Protein AF-A0A4U3ALU1-F1 (afdb_monomer)

Structure (mmCIF, N/CA/C/O backbone):
data_AF-A0A4U3ALU1-F1
#
_entry.id   AF-A0A4U3ALU1-F1
#
loop_
_atom_site.group_PDB
_atom_site.id
_atom_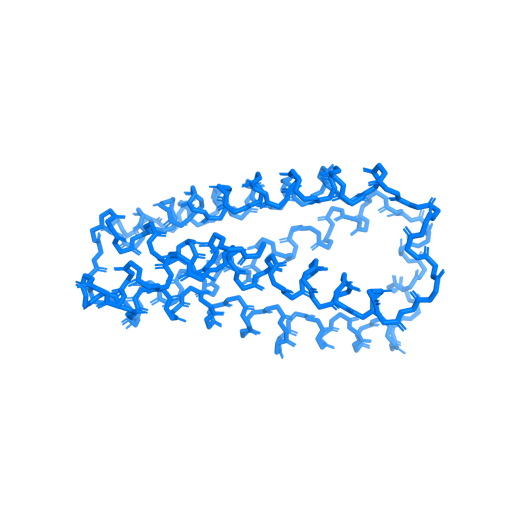site.type_symbol
_atom_site.label_atom_id
_atom_site.label_alt_id
_atom_site.label_comp_id
_atom_site.label_asym_id
_atom_site.label_entity_id
_atom_site.label_seq_id
_atom_site.pdbx_PDB_ins_code
_atom_site.Cartn_x
_atom_site.Cartn_y
_atom_site.Cartn_z
_atom_site.occupancy
_atom_site.B_iso_or_equiv
_atom_site.auth_seq_id
_atom_site.auth_comp_id
_atom_site.auth_asym_id
_atom_site.auth_atom_id
_atom_site.pdbx_PDB_model_num
ATOM 1 N N . PHE A 1 1 ? -13.814 0.680 -11.554 1.00 59.03 1 PHE A N 1
ATOM 2 C CA . PHE A 1 1 ? -13.805 1.892 -10.692 1.00 59.03 1 PHE A CA 1
ATOM 3 C C . PHE A 1 1 ? -14.987 2.021 -9.732 1.00 59.03 1 PHE A C 1
ATOM 5 O O . PHE A 1 1 ? -14.850 2.727 -8.743 1.00 59.03 1 PHE A O 1
ATOM 12 N N . GLY A 1 2 ? -16.128 1.353 -9.957 1.00 74.94 2 GLY A N 1
ATOM 13 C CA . GLY A 1 2 ? -17.278 1.463 -9.045 1.00 74.94 2 GLY A CA 1
ATOM 14 C C . GLY A 1 2 ? -17.053 0.862 -7.650 1.00 74.94 2 GLY A C 1
ATOM 15 O O . GLY A 1 2 ? -17.539 1.420 -6.674 1.00 74.94 2 GLY A O 1
ATOM 16 N N . LEU A 1 3 ? -16.281 -0.227 -7.532 1.00 80.88 3 LEU A N 1
ATOM 17 C CA . LEU A 1 3 ? -16.109 -0.965 -6.268 1.00 80.88 3 LEU A CA 1
ATOM 18 C C . LEU A 1 3 ? -15.560 -0.111 -5.102 1.00 80.88 3 LEU A C 1
ATOM 20 O O . LEU A 1 3 ? -16.194 -0.119 -4.046 1.00 80.88 3 LEU A O 1
ATOM 24 N N . PRO A 1 4 ? -14.474 0.679 -5.257 1.00 83.56 4 PRO A N 1
ATOM 25 C CA . PRO A 1 4 ? -14.002 1.572 -4.193 1.00 83.56 4 PRO A CA 1
ATOM 26 C C . PRO A 1 4 ? -15.039 2.628 -3.795 1.00 83.56 4 PRO A C 1
ATOM 28 O O . PRO A 1 4 ? -15.243 2.889 -2.612 1.00 83.56 4 PRO A O 1
ATOM 31 N N . LEU A 1 5 ? -15.750 3.202 -4.772 1.00 84.94 5 LEU A N 1
ATOM 32 C CA . LEU A 1 5 ? -16.774 4.213 -4.511 1.00 84.94 5 LEU A CA 1
ATOM 33 C C . LEU A 1 5 ? -17.965 3.616 -3.748 1.00 84.94 5 LEU A C 1
ATOM 35 O O . LEU A 1 5 ? -18.439 4.204 -2.782 1.00 84.94 5 LEU A O 1
ATOM 39 N N . VAL A 1 6 ? -18.407 2.416 -4.131 1.00 87.31 6 VAL A N 1
ATOM 40 C CA . VAL A 1 6 ? -19.463 1.674 -3.428 1.00 87.31 6 VAL A CA 1
ATOM 41 C C . VAL A 1 6 ? -19.031 1.343 -1.998 1.00 87.31 6 VAL A C 1
ATOM 43 O O . VAL A 1 6 ? -19.810 1.545 -1.067 1.00 87.31 6 VAL A O 1
ATOM 46 N N . ALA A 1 7 ? -17.786 0.901 -1.796 1.00 86.50 7 ALA A N 1
ATOM 47 C CA . ALA A 1 7 ? -17.243 0.638 -0.465 1.00 86.50 7 ALA A CA 1
ATOM 48 C C . ALA A 1 7 ? -17.184 1.911 0.401 1.00 86.50 7 ALA A C 1
ATOM 50 O O . ALA A 1 7 ? -17.533 1.861 1.583 1.00 86.50 7 ALA A O 1
ATOM 51 N N . LEU A 1 8 ? -16.823 3.058 -0.184 1.00 88.56 8 LEU A N 1
ATOM 52 C CA . LEU A 1 8 ? -16.849 4.356 0.493 1.00 88.56 8 LEU A CA 1
ATOM 53 C C . LEU A 1 8 ? -18.276 4.769 0.879 1.00 88.56 8 LEU A C 1
ATOM 55 O O . LEU A 1 8 ? -18.515 5.122 2.033 1.00 88.56 8 LEU A O 1
ATOM 59 N N . LEU A 1 9 ? -19.231 4.697 -0.053 1.00 89.31 9 LEU A N 1
ATOM 60 C CA . LEU A 1 9 ? -20.637 5.018 0.217 1.00 89.31 9 LEU A CA 1
ATOM 61 C C . LEU A 1 9 ? -21.206 4.120 1.321 1.00 89.31 9 LEU A C 1
ATOM 63 O O . LEU A 1 9 ? -21.870 4.606 2.236 1.00 89.31 9 LEU A O 1
ATOM 67 N N . TYR A 1 10 ? -20.879 2.826 1.294 1.00 89.75 10 TYR A N 1
ATOM 68 C CA . TYR A 1 10 ? -21.234 1.887 2.353 1.00 89.75 10 TYR A CA 1
ATOM 69 C C . TYR A 1 10 ? -20.607 2.272 3.705 1.00 89.75 10 TYR A C 1
ATOM 71 O O . TYR A 1 10 ? -21.294 2.263 4.730 1.00 89.75 10 TYR A O 1
ATOM 79 N N . ALA A 1 11 ? -19.330 2.670 3.725 1.00 87.88 11 ALA A N 1
ATOM 80 C CA . ALA A 1 11 ? -18.643 3.127 4.934 1.00 87.88 11 ALA A CA 1
ATOM 81 C C . ALA A 1 11 ? -19.293 4.387 5.530 1.00 87.88 11 ALA A C 1
ATOM 83 O O . ALA A 1 11 ? -19.463 4.478 6.749 1.00 87.88 11 ALA A O 1
ATOM 84 N N . VAL A 1 12 ? -19.691 5.340 4.681 1.00 89.62 12 VAL A N 1
ATOM 85 C CA . VAL A 1 12 ? -20.408 6.560 5.085 1.00 89.62 12 VAL A CA 1
ATOM 86 C C . VAL A 1 12 ? -21.795 6.215 5.623 1.00 89.62 12 VAL A C 1
ATOM 88 O O . VAL A 1 12 ? -22.149 6.663 6.713 1.00 89.62 12 VAL A O 1
ATOM 91 N N . TRP A 1 13 ? -22.546 5.352 4.931 1.00 92.06 13 TRP A N 1
ATOM 92 C CA . TRP A 1 13 ? -23.872 4.905 5.367 1.00 92.06 13 TRP A CA 1
ATOM 93 C C . TRP A 1 13 ? -23.835 4.204 6.732 1.00 92.06 13 TRP A C 1
ATOM 95 O O . TRP A 1 13 ? -24.676 4.455 7.594 1.00 92.06 13 TRP A O 1
ATOM 105 N N . LYS A 1 14 ? -22.809 3.382 6.982 1.00 88.62 14 LYS A N 1
ATOM 106 C CA . LYS A 1 14 ? -22.574 2.743 8.286 1.00 88.62 14 LYS A CA 1
ATOM 107 C C . LYS A 1 14 ? -21.919 3.658 9.328 1.00 88.62 14 LYS A C 1
ATOM 109 O O . LYS A 1 14 ? -21.679 3.200 10.442 1.00 88.62 14 LYS A O 1
ATOM 114 N N . LYS A 1 15 ? -21.628 4.925 9.001 1.00 87.19 15 LYS A N 1
ATOM 115 C CA . LYS A 1 15 ? -20.895 5.890 9.848 1.00 87.19 15 LYS A CA 1
ATOM 116 C C . LYS A 1 15 ? -19.525 5.375 10.324 1.00 87.19 15 LYS A C 1
ATOM 118 O O . LYS A 1 15 ? -19.058 5.719 11.406 1.00 87.19 15 LYS A O 1
ATOM 123 N N . ARG A 1 16 ? -18.863 4.553 9.505 1.00 88.69 16 ARG A N 1
ATOM 124 C CA . ARG A 1 16 ? -17.550 3.935 9.763 1.00 88.69 16 ARG A CA 1
ATOM 125 C C . ARG A 1 16 ? -16.542 4.294 8.672 1.00 88.69 16 ARG A C 1
ATOM 127 O O . ARG A 1 16 ? -15.811 3.447 8.174 1.00 88.69 16 ARG A O 1
ATOM 134 N N . TYR A 1 17 ? -16.483 5.568 8.299 1.00 92.69 17 TYR A N 1
ATOM 135 C CA . TYR A 1 17 ? -15.552 6.046 7.272 1.00 92.69 17 TYR A CA 1
ATOM 136 C C . TYR A 1 17 ? -14.093 6.099 7.758 1.00 92.69 17 TYR A C 1
ATOM 138 O O . TYR A 1 17 ? -13.185 6.060 6.936 1.00 92.69 17 TYR A O 1
ATOM 146 N N . ILE A 1 18 ? -13.844 6.148 9.076 1.00 95.44 18 ILE A N 1
ATOM 147 C CA . ILE A 1 18 ? -12.485 6.271 9.633 1.00 95.44 18 ILE A CA 1
ATOM 148 C C . ILE A 1 18 ? -11.582 5.086 9.239 1.00 95.44 18 ILE A C 1
ATOM 150 O O . ILE A 1 18 ? -10.521 5.355 8.683 1.00 95.44 18 ILE A O 1
ATOM 154 N N . PRO A 1 19 ? -11.954 3.802 9.449 1.00 96.75 19 PRO A N 1
ATOM 155 C CA . PRO A 1 19 ? -11.131 2.678 8.994 1.00 96.75 19 PRO A CA 1
ATOM 156 C C . PRO A 1 19 ? -10.817 2.734 7.497 1.00 96.75 19 PRO A C 1
ATOM 158 O O . PRO A 1 19 ? -9.667 2.554 7.113 1.00 96.75 19 PRO A O 1
ATOM 161 N N . TYR A 1 20 ? -11.813 3.061 6.669 1.00 96.94 20 TYR A N 1
ATOM 162 C CA . TYR A 1 20 ? -11.638 3.191 5.223 1.00 96.94 20 TYR A CA 1
ATOM 163 C C . TYR A 1 20 ? -10.626 4.291 4.867 1.00 96.94 20 TYR A C 1
ATOM 165 O O . TYR A 1 20 ? -9.684 4.048 4.117 1.00 96.94 20 TYR A O 1
ATOM 173 N N . MET A 1 21 ? -10.768 5.486 5.451 1.00 97.19 21 MET A N 1
ATOM 174 C CA . MET A 1 21 ? -9.842 6.605 5.234 1.00 97.19 21 MET A CA 1
ATOM 175 C C . MET A 1 21 ? -8.431 6.299 5.741 1.00 97.19 21 MET A C 1
ATOM 177 O O . MET A 1 21 ? -7.461 6.662 5.085 1.00 97.19 21 MET A O 1
ATOM 181 N N . LEU A 1 22 ? -8.293 5.595 6.868 1.00 98.00 22 LEU A N 1
ATOM 182 C CA . LEU A 1 22 ? -6.989 5.137 7.350 1.00 98.00 22 LEU A CA 1
ATOM 183 C C . LEU A 1 22 ? -6.343 4.135 6.384 1.00 98.00 22 LEU A C 1
ATOM 185 O O . LEU A 1 22 ? -5.129 4.176 6.213 1.00 98.00 22 LEU A O 1
ATOM 189 N N . GLY A 1 23 ? -7.136 3.286 5.724 1.00 97.62 23 GLY A N 1
ATOM 190 C CA . GLY A 1 23 ? -6.663 2.397 4.663 1.00 97.62 23 GLY A CA 1
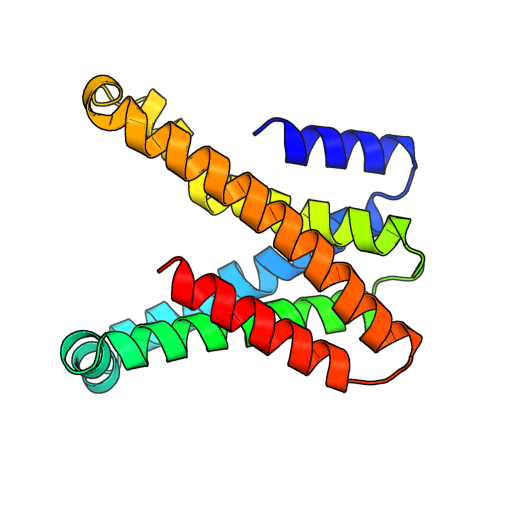ATOM 191 C C . GLY A 1 23 ? -6.091 3.155 3.470 1.00 97.62 23 GLY A C 1
ATOM 192 O O . GLY A 1 23 ? -4.962 2.883 3.054 1.00 97.62 23 GLY A O 1
ATOM 193 N N . VAL A 1 24 ? -6.839 4.152 2.984 1.00 97.69 24 VAL A N 1
ATOM 194 C CA . VAL A 1 24 ? -6.402 5.062 1.911 1.00 97.69 24 VAL A CA 1
ATOM 195 C C . VAL A 1 24 ? -5.108 5.780 2.301 1.00 97.69 24 VAL A C 1
ATOM 197 O O . VAL A 1 24 ? -4.134 5.764 1.552 1.00 97.69 24 VAL A O 1
ATOM 200 N N . LEU A 1 25 ? -5.079 6.383 3.492 1.00 98.00 25 LEU A N 1
ATOM 201 C CA . LEU A 1 25 ? -3.921 7.125 3.985 1.00 98.00 25 LEU A CA 1
ATOM 202 C C . LEU A 1 25 ? -2.696 6.231 4.162 1.00 98.00 25 LEU A C 1
ATOM 204 O O . LEU A 1 25 ? -1.600 6.655 3.810 1.00 98.00 25 LEU A O 1
ATOM 208 N N . ALA A 1 26 ? -2.865 5.007 4.669 1.00 98.19 26 ALA A N 1
ATOM 209 C CA . ALA A 1 26 ? -1.757 4.074 4.832 1.00 98.19 26 ALA A CA 1
ATOM 210 C C . ALA A 1 26 ? -1.057 3.807 3.495 1.00 98.19 26 ALA A C 1
ATOM 212 O O . ALA A 1 26 ? 0.162 3.921 3.448 1.00 98.19 26 ALA A O 1
ATOM 213 N N . PHE A 1 27 ? -1.816 3.551 2.421 1.00 97.56 27 PHE A N 1
ATOM 214 C CA . PHE A 1 27 ? -1.259 3.352 1.078 1.00 97.56 27 PHE A CA 1
ATOM 215 C C . PHE A 1 27 ? -0.578 4.617 0.545 1.00 97.56 27 PHE A C 1
ATOM 217 O O . PHE A 1 27 ? 0.579 4.581 0.134 1.00 97.56 27 PHE A O 1
ATOM 224 N N . VAL A 1 28 ? -1.284 5.754 0.568 1.00 97.56 28 VAL A N 1
ATOM 225 C CA . VAL A 1 28 ? -0.781 7.019 0.009 1.00 97.56 28 VAL A CA 1
ATOM 226 C C . VAL A 1 28 ? 0.517 7.436 0.693 1.00 97.56 28 VAL A C 1
ATOM 228 O O . VAL A 1 28 ? 1.491 7.772 0.023 1.00 97.56 28 VAL A O 1
ATOM 231 N N . VAL A 1 29 ? 0.559 7.375 2.024 1.00 98.00 29 VAL A N 1
ATOM 232 C CA . VAL A 1 29 ? 1.755 7.740 2.783 1.00 98.00 29 VAL A CA 1
ATOM 233 C C . VAL A 1 29 ? 2.887 6.752 2.510 1.00 98.00 29 VAL A C 1
ATOM 235 O O . VAL A 1 29 ? 3.994 7.184 2.201 1.00 98.00 29 VAL A O 1
ATOM 238 N N . SER A 1 30 ? 2.640 5.441 2.580 1.00 97.94 30 SER A N 1
ATOM 239 C CA . SER A 1 30 ? 3.714 4.458 2.410 1.00 97.94 30 SER A CA 1
ATOM 240 C C . SER A 1 30 ? 4.264 4.418 0.989 1.00 97.94 30 SER A C 1
ATOM 242 O O . SER A 1 30 ? 5.479 4.418 0.809 1.00 97.94 30 SER A O 1
ATOM 244 N N . GLN A 1 31 ? 3.392 4.380 -0.019 1.00 96.25 31 GLN A N 1
ATOM 245 C CA . GLN A 1 31 ? 3.793 4.192 -1.410 1.00 96.25 31 GLN A CA 1
ATOM 246 C C . GLN A 1 31 ? 4.161 5.510 -2.077 1.00 96.25 31 GLN A C 1
ATOM 248 O O . GLN A 1 31 ? 5.279 5.658 -2.565 1.00 96.25 31 GLN A O 1
ATOM 253 N N . ILE A 1 32 ? 3.248 6.479 -2.073 1.00 95.31 32 ILE A N 1
ATOM 254 C CA . ILE A 1 32 ? 3.389 7.696 -2.882 1.00 95.31 32 ILE A CA 1
ATOM 255 C C . ILE A 1 32 ? 4.335 8.691 -2.221 1.00 95.31 32 ILE A C 1
ATOM 257 O O . ILE A 1 32 ? 5.157 9.292 -2.904 1.00 95.31 32 ILE A O 1
ATOM 261 N N . LEU A 1 33 ? 4.228 8.876 -0.903 1.00 96.69 33 LEU A N 1
ATOM 262 C CA . LEU A 1 33 ? 5.016 9.895 -0.204 1.00 96.69 33 LEU A CA 1
ATOM 263 C C . LEU A 1 33 ? 6.385 9.397 0.262 1.00 96.69 33 LEU A C 1
ATOM 265 O O . LEU A 1 33 ? 7.287 10.212 0.432 1.00 96.69 33 LEU A O 1
ATOM 269 N N . ILE A 1 34 ? 6.548 8.090 0.487 1.00 97.56 34 ILE A N 1
ATOM 270 C CA . ILE A 1 34 ? 7.782 7.536 1.060 1.00 97.56 34 ILE A CA 1
ATOM 271 C C . ILE A 1 34 ? 8.502 6.62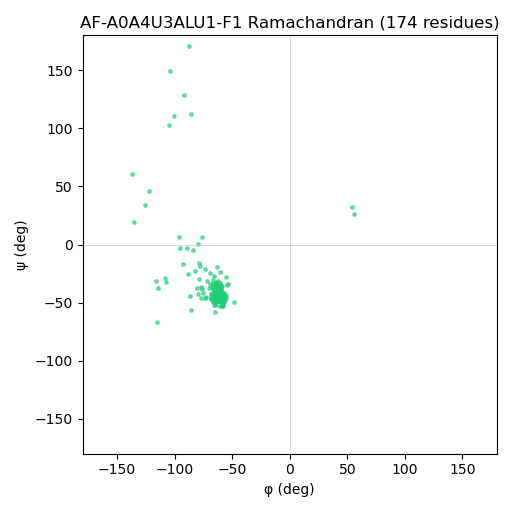5 0.063 1.00 97.56 34 ILE A C 1
ATOM 273 O O . ILE A 1 34 ? 9.591 6.967 -0.396 1.00 97.56 34 ILE A O 1
ATOM 277 N N . ARG A 1 35 ? 7.924 5.471 -0.293 1.00 97.44 35 ARG A N 1
ATOM 278 C CA . ARG A 1 35 ? 8.641 4.439 -1.059 1.00 97.44 35 ARG A CA 1
ATOM 279 C C . ARG A 1 35 ? 9.019 4.899 -2.465 1.00 97.44 35 ARG A C 1
ATOM 281 O O . ARG A 1 35 ? 10.182 4.769 -2.832 1.00 97.44 35 ARG A O 1
ATOM 288 N N . ILE A 1 36 ? 8.081 5.440 -3.244 1.00 95.06 36 ILE A N 1
ATOM 289 C CA . ILE A 1 36 ? 8.346 5.876 -4.626 1.00 95.06 36 ILE A CA 1
ATOM 290 C C . ILE A 1 36 ? 9.412 6.988 -4.673 1.00 95.06 36 ILE A C 1
ATOM 292 O O . ILE A 1 36 ? 10.364 6.840 -5.439 1.00 95.06 36 ILE A O 1
ATOM 296 N N . PRO A 1 37 ? 9.349 8.054 -3.848 1.00 97.12 37 PRO A N 1
ATOM 297 C CA . PRO A 1 37 ? 10.406 9.065 -3.802 1.00 97.12 37 PRO A CA 1
ATOM 298 C C . PRO A 1 37 ? 11.783 8.495 -3.456 1.00 97.12 37 PRO A C 1
ATOM 300 O O . PRO A 1 37 ? 12.764 8.862 -4.100 1.00 97.12 37 PRO A O 1
ATOM 303 N N . ILE A 1 38 ? 11.861 7.567 -2.495 1.00 97.19 38 ILE A N 1
ATOM 304 C CA . ILE A 1 38 ? 13.120 6.897 -2.140 1.00 97.19 38 ILE A CA 1
ATOM 305 C C . ILE A 1 38 ? 13.646 6.080 -3.323 1.00 97.19 38 ILE A C 1
ATOM 307 O O . ILE A 1 38 ? 14.819 6.206 -3.668 1.00 97.19 38 ILE A O 1
ATOM 311 N N . LEU A 1 39 ? 12.798 5.277 -3.973 1.00 95.69 39 LEU A N 1
ATOM 312 C CA . LEU A 1 39 ? 13.202 4.472 -5.129 1.00 95.69 39 LEU A CA 1
ATOM 313 C C . LEU A 1 39 ? 13.673 5.347 -6.293 1.00 95.69 39 LEU A C 1
ATOM 315 O O . LEU A 1 39 ? 14.704 5.050 -6.888 1.00 95.69 39 LEU A O 1
ATOM 319 N N . ASN A 1 40 ? 12.980 6.450 -6.578 1.00 95.88 40 ASN A N 1
ATOM 320 C CA . ASN A 1 40 ? 13.378 7.391 -7.624 1.00 95.88 40 ASN A CA 1
ATOM 321 C C . ASN A 1 40 ? 14.711 8.069 -7.302 1.00 95.88 40 ASN A C 1
ATOM 323 O O . ASN A 1 40 ? 15.557 8.210 -8.182 1.00 95.88 40 ASN A O 1
ATOM 327 N N . TYR A 1 41 ? 14.919 8.458 -6.043 1.00 97.00 41 TYR A N 1
ATOM 328 C CA . TYR A 1 41 ? 16.176 9.051 -5.601 1.00 97.00 41 TYR A CA 1
ATOM 329 C C . TYR A 1 41 ? 17.342 8.063 -5.726 1.00 97.00 41 TYR A C 1
ATOM 331 O O . TYR A 1 41 ? 18.364 8.403 -6.319 1.00 97.00 41 TYR A O 1
ATOM 339 N N . VAL A 1 42 ? 17.183 6.832 -5.227 1.00 95.75 42 VAL A N 1
ATOM 340 C CA . VAL A 1 42 ? 18.219 5.787 -5.305 1.00 95.75 42 VAL A CA 1
ATOM 341 C C . VAL A 1 42 ? 18.501 5.415 -6.758 1.00 95.75 42 VAL A C 1
ATOM 343 O O . VAL A 1 42 ? 19.660 5.376 -7.161 1.00 95.75 42 VAL A O 1
ATOM 346 N N . ASN A 1 43 ? 17.460 5.224 -7.570 1.00 94.06 43 ASN A N 1
ATOM 347 C CA . ASN A 1 43 ? 17.616 4.922 -8.988 1.00 94.06 43 ASN A CA 1
ATOM 348 C C . ASN A 1 43 ? 18.274 6.072 -9.760 1.00 94.06 43 ASN A C 1
ATOM 350 O O . ASN A 1 43 ? 19.027 5.814 -10.685 1.00 94.06 43 ASN A O 1
ATOM 354 N N . GLY A 1 44 ? 18.041 7.333 -9.389 1.00 93.50 44 GLY A N 1
ATOM 355 C CA . GLY A 1 44 ? 18.672 8.487 -10.037 1.00 93.50 44 GLY A CA 1
ATOM 356 C C . GLY A 1 44 ? 20.126 8.743 -9.626 1.00 93.50 44 GLY A C 1
ATOM 357 O O . GLY A 1 44 ? 20.829 9.462 -10.328 1.00 93.50 44 GLY A O 1
ATOM 358 N N . THR A 1 45 ? 20.581 8.184 -8.500 1.00 95.50 45 THR A N 1
ATOM 359 C CA . THR A 1 45 ? 21.887 8.514 -7.894 1.00 95.50 45 THR A CA 1
ATOM 360 C C . THR A 1 45 ? 22.866 7.343 -7.861 1.00 95.50 45 THR A C 1
ATOM 362 O O . THR A 1 45 ? 24.070 7.561 -7.962 1.00 95.50 45 THR A O 1
ATOM 365 N N . SER A 1 46 ? 22.382 6.106 -7.733 1.00 95.44 46 SER A N 1
ATOM 366 C CA . SER A 1 46 ? 23.220 4.912 -7.622 1.00 95.44 46 SER A CA 1
ATOM 367 C C . SER A 1 46 ? 23.301 4.172 -8.955 1.00 95.44 46 SER A C 1
ATOM 369 O O . SER A 1 46 ? 22.342 3.529 -9.387 1.00 95.44 46 SER A O 1
ATOM 371 N N . THR A 1 47 ? 24.479 4.206 -9.582 1.00 94.56 47 THR A N 1
ATOM 372 C CA . THR A 1 47 ? 24.777 3.388 -10.767 1.00 94.56 47 THR A CA 1
ATOM 373 C C . THR A 1 47 ? 24.702 1.899 -10.451 1.00 94.56 47 THR A C 1
ATOM 375 O O . THR A 1 47 ? 24.196 1.134 -11.263 1.00 94.56 47 THR A O 1
ATOM 378 N N . ASP A 1 48 ? 25.127 1.483 -9.257 1.00 94.81 48 ASP A N 1
ATOM 379 C CA . ASP A 1 48 ? 25.081 0.077 -8.841 1.00 94.81 48 ASP A CA 1
ATOM 380 C C . ASP A 1 48 ? 23.644 -0.437 -8.742 1.00 94.81 48 ASP A C 1
ATOM 382 O O . ASP A 1 48 ? 23.362 -1.560 -9.152 1.00 94.81 48 ASP A O 1
ATOM 386 N N . PHE A 1 49 ? 22.714 0.393 -8.256 1.00 94.25 49 PHE A N 1
ATOM 387 C CA . PHE A 1 49 ? 21.298 0.034 -8.200 1.00 94.25 49 PHE A CA 1
ATOM 388 C C 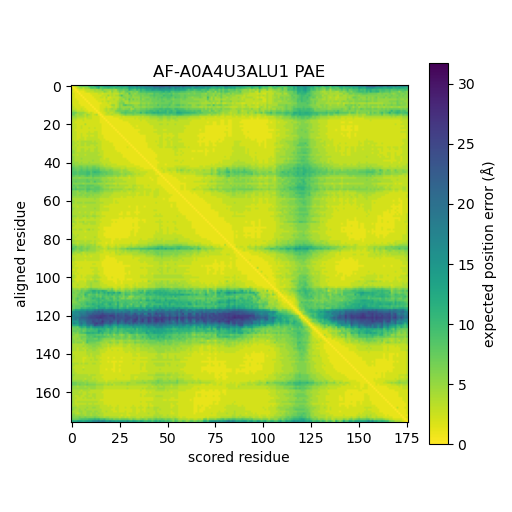. PHE A 1 49 ? 20.694 -0.127 -9.602 1.00 94.25 49 PHE A C 1
ATOM 390 O O . PHE A 1 49 ? 19.989 -1.105 -9.859 1.00 94.25 49 PHE A O 1
ATOM 397 N N . GLN A 1 50 ? 21.023 0.780 -10.531 1.00 94.62 50 GLN A N 1
ATOM 398 C CA . GLN A 1 50 ? 20.614 0.656 -11.935 1.00 94.62 50 GLN A CA 1
ATOM 399 C C . GLN A 1 50 ? 21.200 -0.611 -12.571 1.00 94.62 50 GLN A C 1
ATOM 401 O O . GLN A 1 50 ? 20.473 -1.404 -13.168 1.00 94.62 50 GLN A O 1
ATOM 406 N N . MET A 1 51 ? 22.502 -0.850 -12.398 1.00 95.38 51 MET A N 1
ATOM 407 C CA . MET A 1 51 ? 23.177 -2.023 -12.951 1.00 95.38 51 MET A CA 1
ATOM 408 C C . MET A 1 51 ? 22.644 -3.323 -12.350 1.00 95.38 51 MET A C 1
ATOM 410 O O . MET A 1 51 ? 22.476 -4.299 -13.076 1.00 95.38 51 MET A O 1
ATOM 414 N N . PHE A 1 52 ? 22.293 -3.342 -11.061 1.00 95.88 52 PHE A N 1
ATOM 415 C CA . PHE A 1 52 ? 21.662 -4.492 -10.417 1.00 95.88 52 PHE A CA 1
ATOM 416 C C . PHE A 1 52 ? 20.303 -4.833 -11.047 1.00 95.88 52 PHE A C 1
ATOM 418 O O . PHE A 1 52 ? 20.034 -6.011 -11.288 1.00 95.88 52 PHE A O 1
ATOM 425 N N . SER A 1 53 ? 19.493 -3.825 -11.400 1.00 94.81 53 SER A N 1
ATOM 426 C CA . SER A 1 53 ? 18.210 -4.042 -12.090 1.00 94.81 53 SER A CA 1
ATOM 427 C C . SER A 1 53 ? 18.360 -4.741 -13.447 1.00 94.81 53 SER A C 1
ATOM 429 O O . SER A 1 53 ? 17.517 -5.554 -13.819 1.00 94.81 53 SER A O 1
ATOM 431 N N . ILE A 1 54 ? 19.465 -4.478 -14.154 1.00 95.19 54 ILE A N 1
ATOM 432 C CA . ILE A 1 54 ? 19.755 -5.035 -15.482 1.00 95.19 54 ILE A CA 1
ATOM 433 C C . ILE A 1 54 ? 20.441 -6.399 -15.365 1.00 95.19 54 ILE A C 1
ATOM 435 O O . ILE A 1 54 ? 20.106 -7.340 -16.080 1.00 95.19 54 ILE A O 1
ATOM 439 N N . MET A 1 55 ? 21.420 -6.514 -14.468 1.00 96.75 55 MET A N 1
ATOM 440 C CA . MET A 1 55 ? 22.256 -7.704 -14.342 1.00 96.75 55 MET A CA 1
ATOM 441 C C . MET A 1 55 ? 21.569 -8.845 -13.594 1.00 96.75 55 MET A C 1
ATOM 443 O O . MET A 1 55 ? 21.913 -10.001 -13.827 1.00 96.75 55 MET A O 1
ATOM 447 N N . GLN A 1 56 ? 20.661 -8.542 -12.663 1.00 96.25 56 GLN A N 1
ATOM 448 C CA . GLN A 1 56 ? 20.004 -9.523 -11.792 1.00 96.25 56 GLN A CA 1
ATOM 449 C C . GLN A 1 56 ? 18.494 -9.233 -11.669 1.00 96.25 56 GLN A C 1
ATOM 451 O O . GLN A 1 56 ? 17.988 -9.018 -10.563 1.00 96.25 56 GLN A O 1
ATOM 456 N N . PRO A 1 57 ? 17.738 -9.254 -12.783 1.00 94.19 57 PRO A N 1
ATOM 457 C CA . PRO A 1 57 ? 16.355 -8.772 -12.827 1.00 94.19 57 PRO A CA 1
ATOM 458 C C . PRO A 1 57 ? 15.418 -9.529 -11.876 1.00 94.19 57 PRO A C 1
ATOM 460 O O . PRO A 1 57 ? 14.585 -8.917 -11.215 1.00 94.19 57 PRO A O 1
ATOM 463 N N . VAL A 1 58 ? 15.591 -10.847 -11.724 1.00 95.31 58 VAL A N 1
ATOM 464 C CA . VAL A 1 58 ? 14.760 -11.662 -10.817 1.00 95.31 58 VAL A CA 1
ATOM 465 C C . VAL A 1 58 ? 14.961 -11.252 -9.355 1.00 95.31 58 VAL A C 1
ATOM 467 O O . VAL A 1 58 ? 13.995 -11.053 -8.621 1.00 95.31 58 VAL A O 1
ATOM 470 N N . LEU A 1 59 ? 16.215 -11.081 -8.924 1.00 95.12 59 LEU A N 1
ATOM 471 C CA . LEU A 1 59 ? 16.515 -10.626 -7.563 1.00 95.12 59 LEU A CA 1
ATOM 472 C C . LEU A 1 59 ? 16.052 -9.183 -7.345 1.00 95.12 59 LEU A C 1
ATOM 474 O O . LEU A 1 59 ? 15.598 -8.848 -6.251 1.00 95.12 59 LEU A O 1
ATOM 478 N N . PHE A 1 60 ? 16.121 -8.347 -8.381 1.00 95.12 60 PHE A N 1
ATOM 479 C CA . PHE A 1 60 ? 15.626 -6.979 -8.336 1.00 95.12 60 PHE A CA 1
ATOM 480 C C . PHE A 1 60 ? 14.106 -6.916 -8.136 1.00 95.12 60 PHE A C 1
ATOM 482 O O . PHE A 1 60 ? 13.645 -6.208 -7.239 1.00 95.12 60 PHE A O 1
ATOM 489 N N . VAL A 1 61 ? 13.326 -7.705 -8.887 1.00 95.06 61 VAL A N 1
ATOM 490 C CA . VAL A 1 61 ? 11.864 -7.804 -8.714 1.00 95.06 61 VAL A CA 1
ATOM 491 C C . VAL A 1 61 ? 11.513 -8.324 -7.323 1.00 95.06 61 VAL A C 1
ATOM 493 O O . VAL A 1 61 ? 10.648 -7.750 -6.662 1.00 95.06 61 VAL A O 1
ATOM 496 N N . LEU A 1 62 ? 12.215 -9.348 -6.825 1.00 95.94 62 LEU A N 1
ATOM 497 C CA . LEU A 1 62 ? 12.011 -9.857 -5.465 1.00 95.94 62 LEU A CA 1
ATOM 498 C C . LEU A 1 62 ? 12.295 -8.787 -4.402 1.00 95.94 62 LEU A C 1
ATOM 500 O O . LEU A 1 62 ? 11.504 -8.613 -3.474 1.00 95.94 62 LEU A O 1
ATOM 504 N N . LEU A 1 63 ? 13.392 -8.040 -4.548 1.00 95.44 63 LEU A N 1
ATOM 505 C CA . LEU A 1 63 ? 13.763 -6.961 -3.635 1.00 95.44 63 LEU A CA 1
ATOM 506 C C . LEU A 1 63 ? 12.727 -5.830 -3.647 1.00 95.44 63 LEU A C 1
ATOM 508 O O . LEU A 1 63 ? 12.275 -5.393 -2.584 1.00 95.44 63 LEU A O 1
ATOM 512 N N . LEU A 1 64 ? 12.297 -5.384 -4.831 1.00 95.88 64 LEU A N 1
ATOM 513 C CA . LEU A 1 64 ? 11.263 -4.360 -4.951 1.00 95.88 64 LEU A CA 1
ATOM 514 C C . LEU A 1 64 ? 9.929 -4.844 -4.384 1.00 95.88 64 LEU A C 1
ATOM 516 O O . LEU A 1 64 ? 9.298 -4.098 -3.634 1.00 95.88 64 LEU A O 1
ATOM 520 N N . SER A 1 65 ? 9.525 -6.077 -4.666 1.00 96.00 65 SER A N 1
ATOM 521 C CA . SER A 1 65 ? 8.251 -6.634 -4.205 1.00 96.00 65 SER A CA 1
ATOM 522 C C . SER A 1 65 ? 8.221 -6.813 -2.689 1.00 96.00 65 SER A C 1
ATOM 524 O O . SER A 1 65 ? 7.264 -6.396 -2.036 1.00 96.00 65 SER A O 1
ATOM 526 N N . LEU A 1 66 ? 9.303 -7.324 -2.093 1.00 96.75 66 LEU A N 1
ATOM 527 C CA . LEU A 1 66 ? 9.423 -7.426 -0.639 1.00 96.75 66 LEU A CA 1
ATOM 528 C C . LEU A 1 66 ? 9.459 -6.042 0.020 1.00 96.75 66 LEU A C 1
ATOM 530 O O . LEU A 1 66 ? 8.808 -5.838 1.044 1.00 96.75 66 LEU A O 1
ATOM 534 N N . SER A 1 67 ? 10.158 -5.069 -0.580 1.00 97.31 67 SER A N 1
ATOM 535 C CA . SER A 1 67 ? 10.140 -3.689 -0.082 1.00 97.31 67 SER A CA 1
ATOM 536 C C . SER A 1 67 ? 8.722 -3.105 -0.089 1.00 97.31 67 SER A C 1
ATOM 538 O O . SER A 1 67 ? 8.348 -2.441 0.875 1.00 97.31 67 SER A O 1
ATOM 540 N N . ALA A 1 68 ? 7.906 -3.395 -1.114 1.00 95.94 68 ALA A N 1
ATOM 541 C CA . ALA A 1 68 ? 6.505 -2.974 -1.163 1.00 95.94 68 ALA A CA 1
ATOM 542 C C . ALA A 1 68 ? 5.743 -3.510 0.052 1.00 95.94 68 ALA A C 1
ATOM 544 O O . ALA A 1 68 ? 5.194 -2.724 0.823 1.00 95.94 68 ALA A O 1
ATOM 545 N N . GLY A 1 69 ? 5.823 -4.827 0.279 1.00 96.81 69 GLY A N 1
ATOM 546 C CA . GLY A 1 69 ? 5.200 -5.479 1.428 1.00 96.81 69 GLY A CA 1
ATOM 547 C C . GLY A 1 69 ? 5.638 -4.857 2.756 1.00 96.81 69 GLY A C 1
ATOM 548 O O . GLY A 1 69 ? 4.800 -4.522 3.586 1.00 96.81 69 GLY A O 1
ATOM 549 N N . ILE A 1 70 ? 6.937 -4.611 2.948 1.00 98.19 70 ILE A N 1
ATOM 550 C CA . ILE A 1 70 ? 7.454 -3.975 4.171 1.00 98.19 70 ILE A CA 1
ATOM 551 C C . ILE A 1 70 ? 6.826 -2.591 4.384 1.00 98.19 70 ILE A C 1
ATOM 553 O O . ILE A 1 70 ? 6.279 -2.330 5.456 1.00 98.19 70 ILE A O 1
ATOM 557 N N . PHE A 1 71 ? 6.881 -1.705 3.385 1.00 98.31 71 PHE A N 1
ATOM 558 C CA . PHE A 1 71 ? 6.367 -0.341 3.527 1.00 98.31 71 PHE A CA 1
ATOM 559 C C . PHE A 1 71 ? 4.852 -0.317 3.783 1.00 98.31 71 PHE A C 1
ATOM 561 O O . PHE A 1 71 ? 4.394 0.404 4.673 1.00 98.31 71 PHE A O 1
ATOM 568 N N . GLU A 1 72 ? 4.074 -1.114 3.050 1.00 97.50 72 GLU A N 1
ATOM 569 C CA . GLU A 1 72 ? 2.610 -1.105 3.162 1.00 97.50 72 GLU A CA 1
ATOM 570 C C . GLU A 1 72 ? 2.115 -1.772 4.436 1.00 97.50 72 GLU A C 1
ATOM 572 O O . GLU A 1 72 ? 1.274 -1.207 5.139 1.00 97.50 72 GLU A O 1
ATOM 577 N N . GLU A 1 73 ? 2.648 -2.946 4.783 1.00 98.31 73 GLU A N 1
ATOM 578 C CA . GLU A 1 73 ? 2.199 -3.666 5.973 1.00 98.31 73 GLU A CA 1
ATOM 579 C C . GLU A 1 73 ? 2.602 -2.948 7.264 1.00 98.31 73 GLU A C 1
ATOM 581 O O . GLU A 1 73 ? 1.834 -2.948 8.231 1.00 98.31 73 GLU A O 1
ATOM 586 N N . ILE A 1 74 ? 3.761 -2.278 7.292 1.00 98.31 74 ILE A N 1
ATOM 587 C CA . ILE A 1 74 ? 4.158 -1.456 8.443 1.00 98.31 74 ILE A CA 1
ATOM 588 C C . ILE A 1 74 ? 3.235 -0.244 8.573 1.00 98.31 74 ILE A C 1
ATOM 590 O O . ILE A 1 74 ? 2.744 0.026 9.673 1.00 98.31 74 ILE A O 1
ATOM 594 N N . ALA A 1 75 ? 2.941 0.464 7.479 1.00 98.44 75 ALA A N 1
ATOM 595 C CA . ALA A 1 75 ? 2.011 1.589 7.514 1.00 98.44 75 ALA A CA 1
ATOM 596 C C . ALA A 1 75 ? 0.608 1.149 7.953 1.00 98.44 75 ALA A C 1
ATOM 598 O O . ALA A 1 75 ? -0.009 1.797 8.802 1.00 98.44 75 ALA A O 1
ATOM 599 N N . ARG A 1 76 ? 0.138 -0.004 7.462 1.00 98.31 76 ARG A N 1
ATOM 600 C CA . ARG A 1 76 ? -1.116 -0.631 7.888 1.00 98.31 76 ARG A CA 1
ATOM 601 C C . ARG A 1 76 ? -1.112 -0.946 9.381 1.00 98.31 76 ARG A C 1
ATOM 603 O O . ARG A 1 76 ? -2.053 -0.584 10.089 1.00 98.31 76 ARG A O 1
ATOM 610 N N . PHE A 1 77 ? -0.050 -1.571 9.881 1.00 98.50 77 PHE A N 1
ATOM 611 C CA . PHE A 1 77 ? 0.089 -1.893 11.297 1.00 98.50 77 PHE A CA 1
ATOM 612 C C . PHE A 1 77 ? 0.078 -0.636 12.171 1.00 98.50 77 PHE A C 1
ATOM 614 O O . PHE A 1 77 ? -0.647 -0.595 13.166 1.00 98.50 77 PHE A O 1
ATOM 621 N N . ILE A 1 78 ? 0.823 0.407 11.792 1.00 98.44 78 ILE A N 1
ATOM 622 C CA . ILE A 1 78 ? 0.858 1.689 12.508 1.00 98.44 78 ILE A CA 1
ATOM 623 C C . ILE A 1 78 ? -0.536 2.334 12.513 1.00 98.44 78 ILE A C 1
ATOM 625 O O . ILE A 1 78 ? -1.038 2.703 13.579 1.00 98.44 78 ILE A O 1
ATOM 629 N N . ALA A 1 79 ? -1.198 2.403 11.355 1.00 98.31 79 ALA A N 1
ATOM 630 C CA . ALA A 1 79 ? -2.543 2.956 11.219 1.00 98.31 79 ALA A CA 1
ATOM 631 C C . ALA A 1 79 ? -3.547 2.240 12.142 1.00 98.31 79 ALA A C 1
ATOM 633 O O . ALA A 1 79 ? -4.265 2.876 12.920 1.00 98.31 79 ALA A O 1
ATOM 634 N N . MET A 1 80 ? -3.548 0.904 12.127 1.00 98.12 80 MET A N 1
ATOM 635 C CA . MET A 1 80 ? -4.452 0.094 12.945 1.00 98.12 80 MET A CA 1
ATOM 636 C C . MET A 1 80 ? -4.117 0.139 14.443 1.00 98.12 80 MET A C 1
ATOM 638 O O . MET A 1 80 ? -5.017 0.139 15.290 1.00 98.12 80 MET A O 1
ATOM 642 N N . ARG A 1 81 ? -2.828 0.176 14.798 1.00 97.44 81 ARG A N 1
ATOM 643 C CA . ARG A 1 81 ? -2.380 0.127 16.194 1.00 97.44 81 ARG A CA 1
ATOM 644 C C . ARG A 1 81 ? -2.565 1.446 16.928 1.00 97.44 81 ARG A C 1
ATOM 646 O O . ARG A 1 81 ? -2.927 1.409 18.105 1.00 97.44 81 ARG A O 1
ATOM 653 N N . TYR A 1 82 ? -2.323 2.572 16.265 1.00 97.31 82 TYR A N 1
ATOM 654 C CA . TYR A 1 82 ? -2.279 3.875 16.930 1.00 97.31 82 TYR A CA 1
ATOM 655 C C . TYR A 1 82 ? -3.484 4.763 16.623 1.00 97.31 82 TYR A C 1
ATOM 657 O O . TYR A 1 82 ? -3.922 5.498 17.503 1.00 97.31 82 TYR A O 1
ATOM 665 N N . PHE A 1 83 ? -4.068 4.667 15.427 1.00 97.12 83 PHE A N 1
ATOM 666 C CA . PHE A 1 83 ? -5.126 5.589 14.996 1.00 97.12 83 PHE A CA 1
ATOM 667 C C . PHE A 1 83 ? -6.513 4.936 14.941 1.00 97.12 83 PHE A C 1
ATOM 669 O O . PHE A 1 83 ? -7.529 5.599 15.165 1.00 97.12 83 PHE A O 1
ATOM 676 N N . MET A 1 84 ? -6.585 3.625 14.694 1.00 95.50 84 MET A N 1
ATOM 677 C CA . MET A 1 84 ? -7.858 2.914 14.580 1.00 95.50 84 MET A CA 1
ATOM 678 C C . MET A 1 84 ? -8.397 2.461 15.947 1.00 95.50 84 MET A C 1
ATOM 680 O O . MET A 1 84 ? -7.845 1.566 16.598 1.00 95.50 84 MET A O 1
ATOM 684 N N . LYS A 1 85 ? -9.512 3.077 16.366 1.00 91.88 85 LYS A N 1
ATOM 685 C CA . LYS A 1 85 ? -10.185 2.803 17.651 1.00 91.88 85 LYS A CA 1
ATOM 686 C C . LYS A 1 85 ? -11.009 1.510 17.641 1.00 91.88 85 LYS A C 1
ATOM 688 O O . LYS A 1 85 ? -10.928 0.732 18.585 1.00 91.88 85 LYS A O 1
ATOM 693 N N . GLN A 1 86 ? -11.803 1.281 16.593 1.00 90.88 86 GLN A N 1
ATOM 694 C CA . GLN A 1 86 ? -12.630 0.076 16.446 1.00 90.88 86 GLN A CA 1
ATOM 695 C C . GLN A 1 86 ? -11.846 -0.994 15.684 1.00 90.88 86 GLN A C 1
ATOM 697 O O . GLN A 1 86 ? -11.279 -0.717 14.632 1.00 90.88 86 GLN A O 1
ATOM 702 N N . ARG A 1 87 ? -11.778 -2.205 16.241 1.00 92.56 87 ARG A N 1
ATOM 703 C CA . ARG A 1 87 ? -10.934 -3.306 15.740 1.00 92.56 87 ARG A CA 1
ATOM 704 C C . ARG A 1 87 ? -11.735 -4.580 15.490 1.00 92.56 87 ARG A C 1
ATOM 706 O O . ARG A 1 87 ? -11.258 -5.684 15.723 1.00 92.56 87 ARG A O 1
ATOM 713 N N . ASP A 1 88 ? -12.978 -4.408 15.063 1.00 94.62 88 ASP A N 1
ATOM 714 C CA . ASP A 1 88 ? -13.853 -5.494 14.652 1.00 94.62 88 ASP A CA 1
ATOM 715 C C . ASP A 1 88 ? -13.662 -5.835 13.169 1.00 94.62 88 ASP A C 1
ATOM 717 O O . ASP A 1 88 ? -13.000 -5.117 12.413 1.00 94.62 88 ASP A O 1
ATOM 721 N N . TRP A 1 89 ? -14.274 -6.937 12.741 1.00 93.88 89 TRP A N 1
ATOM 722 C CA . TRP A 1 89 ? -14.135 -7.437 11.376 1.00 93.88 89 TRP A CA 1
ATOM 723 C C . TRP A 1 89 ? -14.582 -6.411 10.320 1.00 93.88 89 TRP A C 1
ATOM 725 O O . TRP A 1 89 ? -13.938 -6.280 9.283 1.00 93.88 89 TRP A O 1
ATOM 735 N N . GLN A 1 90 ? -15.625 -5.618 10.594 1.00 94.81 90 GLN A N 1
ATOM 736 C CA . GLN A 1 90 ? -16.085 -4.589 9.656 1.00 94.81 90 GLN A CA 1
ATOM 737 C C . GLN A 1 90 ? -15.042 -3.483 9.485 1.00 94.81 90 GLN A C 1
ATOM 739 O O . GLN A 1 90 ? -14.846 -2.997 8.375 1.00 94.81 90 GLN A O 1
ATOM 744 N N . SER A 1 91 ? -14.350 -3.101 10.562 1.00 95.19 91 SER A N 1
ATOM 745 C CA . SER A 1 91 ? -13.273 -2.111 10.494 1.00 95.19 91 SER A CA 1
ATOM 746 C C . SER A 1 91 ? -12.083 -2.633 9.684 1.00 95.19 91 SER A C 1
ATOM 748 O O . SER A 1 91 ? -11.554 -1.900 8.853 1.00 95.19 91 SER A O 1
ATOM 750 N N . GLY A 1 92 ? -11.712 -3.909 9.854 1.00 96.62 92 GLY A N 1
ATOM 751 C CA . GLY A 1 92 ? -10.681 -4.563 9.037 1.00 96.62 92 GLY A CA 1
ATOM 752 C C . GLY A 1 92 ? -11.042 -4.619 7.550 1.00 96.62 92 GLY A C 1
ATOM 753 O O . GLY A 1 92 ? -10.232 -4.234 6.707 1.00 96.62 92 GLY A O 1
ATOM 754 N N . PHE A 1 93 ? -12.281 -5.011 7.237 1.00 96.88 93 PHE A N 1
ATOM 755 C CA . PHE A 1 93 ? -12.802 -5.024 5.869 1.00 96.88 93 PHE A CA 1
ATOM 756 C C . PHE A 1 93 ? -12.753 -3.634 5.227 1.00 96.88 93 PHE A C 1
ATOM 758 O O . PHE A 1 93 ? -12.205 -3.473 4.141 1.00 96.88 93 PHE A O 1
ATOM 765 N N . LEU A 1 94 ? -13.297 -2.619 5.909 1.00 97.06 94 LEU A N 1
ATOM 766 C CA . LEU A 1 94 ? -13.354 -1.251 5.393 1.00 97.06 94 LEU A CA 1
ATOM 767 C C . LEU A 1 94 ? -11.961 -0.651 5.202 1.00 97.06 94 LEU A C 1
ATOM 769 O O . LEU A 1 94 ? -11.738 0.030 4.206 1.00 97.06 94 LEU A O 1
ATOM 773 N N . PHE A 1 95 ? -11.024 -0.933 6.112 1.00 97.94 95 PHE A N 1
ATOM 774 C CA . PHE A 1 95 ? -9.628 -0.537 5.952 1.00 97.94 95 PHE A CA 1
ATOM 775 C C . PHE A 1 95 ? -9.027 -1.132 4.678 1.00 97.94 95 PHE A C 1
ATOM 777 O O . PHE A 1 95 ? -8.479 -0.400 3.855 1.00 97.94 95 PHE A O 1
ATOM 784 N N . GLY A 1 96 ? -9.155 -2.447 4.492 1.00 97.19 96 GLY A N 1
ATOM 785 C CA . GLY A 1 96 ? -8.623 -3.123 3.312 1.00 97.19 96 GLY A CA 1
ATOM 786 C C . GLY A 1 96 ? -9.273 -2.656 2.014 1.00 97.19 96 GLY A C 1
ATOM 787 O O . GLY A 1 96 ? -8.570 -2.426 1.035 1.00 97.19 96 GLY A O 1
ATOM 788 N N . ALA A 1 97 ? -10.588 -2.425 2.027 1.00 96.31 97 ALA A N 1
ATOM 789 C CA . ALA A 1 97 ? -11.320 -1.886 0.886 1.00 96.31 97 ALA A CA 1
ATOM 790 C C . ALA A 1 97 ? -10.860 -0.465 0.521 1.00 96.31 97 ALA A C 1
ATOM 792 O O . ALA A 1 97 ? -10.719 -0.156 -0.658 1.00 96.31 97 ALA A O 1
ATOM 793 N N . GLY A 1 98 ? -10.587 0.387 1.515 1.00 96.62 98 GLY A N 1
ATOM 794 C CA . GLY A 1 98 ? -10.025 1.718 1.282 1.00 96.62 98 GLY A CA 1
ATOM 795 C C . GLY A 1 98 ? -8.615 1.661 0.705 1.00 96.62 98 GLY A C 1
ATOM 796 O O . GLY A 1 98 ? -8.325 2.352 -0.266 1.00 96.62 98 GLY A O 1
ATOM 797 N N . HIS A 1 99 ? -7.769 0.794 1.259 1.00 96.94 99 HIS A N 1
ATOM 798 C CA . HIS A 1 99 ? -6.388 0.604 0.825 1.00 96.94 99 HIS A CA 1
ATOM 799 C C . HIS A 1 99 ? -6.285 0.042 -0.602 1.00 96.94 99 HIS A C 1
ATOM 801 O O . HIS A 1 99 ? -5.749 0.703 -1.485 1.00 96.94 99 HIS A O 1
ATOM 807 N N . GLY A 1 100 ? -6.871 -1.131 -0.865 1.00 94.44 100 GLY A N 1
ATOM 808 C CA . GLY A 1 100 ? -6.865 -1.717 -2.210 1.00 94.44 100 G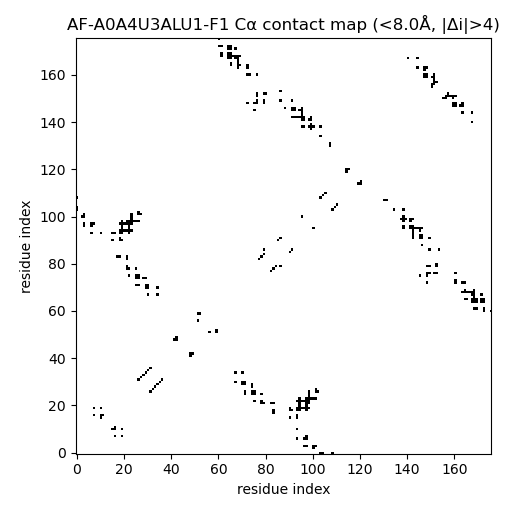LY A CA 1
ATOM 809 C C . GLY A 1 100 ? -7.670 -0.883 -3.211 1.00 94.44 100 GLY A C 1
ATOM 810 O O . GLY A 1 100 ? -7.383 -0.875 -4.406 1.00 94.44 100 GLY A O 1
ATOM 811 N N . GLY A 1 101 ? -8.669 -0.137 -2.731 1.00 93.75 101 GLY A N 1
ATOM 812 C CA . GLY A 1 101 ? -9.464 0.747 -3.567 1.00 93.75 101 GLY A CA 1
ATOM 813 C C . GLY A 1 101 ? -8.684 1.949 -4.092 1.00 93.75 101 GLY A C 1
ATOM 814 O O . GLY A 1 101 ? -8.783 2.245 -5.284 1.00 93.75 101 GLY A O 1
ATOM 815 N N . ILE A 1 102 ? -7.899 2.630 -3.245 1.00 94.44 102 ILE A N 1
ATOM 816 C CA . ILE A 1 102 ? -7.062 3.748 -3.708 1.00 94.44 102 ILE A CA 1
ATOM 817 C C . ILE A 1 102 ? -5.961 3.264 -4.649 1.00 94.44 102 ILE A C 1
ATOM 819 O O . ILE A 1 102 ? -5.701 3.909 -5.662 1.00 94.44 102 ILE A O 1
ATOM 823 N N . GLU A 1 103 ? -5.376 2.103 -4.375 1.00 92.12 103 GLU A N 1
ATOM 824 C CA . GLU A 1 103 ? -4.377 1.502 -5.248 1.00 92.12 103 GLU A CA 1
ATOM 825 C C . GLU A 1 103 ? -4.946 1.215 -6.642 1.00 92.12 103 GLU A C 1
ATOM 827 O O . GLU A 1 103 ? -4.376 1.637 -7.647 1.00 92.12 103 GLU A O 1
ATOM 832 N N . ALA A 1 104 ? -6.119 0.579 -6.719 1.00 89.00 104 ALA A N 1
ATOM 833 C CA . ALA A 1 104 ? -6.775 0.305 -7.994 1.00 89.00 104 ALA A CA 1
ATOM 834 C C . ALA A 1 104 ? -7.093 1.594 -8.779 1.00 89.00 104 ALA A C 1
ATOM 836 O O . ALA A 1 104 ? -6.975 1.624 -10.007 1.00 89.00 104 ALA A O 1
ATOM 837 N N . VAL A 1 105 ? -7.480 2.671 -8.086 1.00 88.69 105 VAL A N 1
ATOM 838 C CA . VAL A 1 105 ? -7.736 3.979 -8.712 1.00 88.69 105 VAL A CA 1
ATOM 839 C C . VAL A 1 105 ? -6.449 4.599 -9.254 1.00 88.69 105 VAL A C 1
ATOM 841 O O . VAL A 1 105 ? -6.446 5.076 -10.386 1.00 88.69 105 VAL A O 1
ATOM 844 N N . LEU A 1 106 ? -5.365 4.590 -8.481 1.00 86.38 106 LEU A N 1
ATOM 845 C CA . LEU A 1 106 ? -4.119 5.252 -8.864 1.00 86.38 106 LEU A CA 1
ATOM 846 C C . LEU A 1 106 ? -3.341 4.479 -9.930 1.00 86.38 106 LEU A C 1
ATOM 848 O O . LEU A 1 106 ? -2.837 5.093 -10.866 1.00 86.38 106 LEU A O 1
ATOM 852 N N . ILE A 1 107 ? -3.261 3.153 -9.805 1.00 79.38 107 ILE A N 1
ATOM 853 C CA . ILE A 1 107 ? -2.443 2.320 -10.694 1.00 79.38 107 ILE A CA 1
ATOM 854 C C . ILE A 1 107 ? -3.159 2.036 -12.019 1.00 79.38 107 ILE A C 1
ATOM 856 O O . ILE A 1 107 ? -2.510 2.020 -13.057 1.00 79.38 107 ILE A O 1
ATOM 860 N N . VAL A 1 108 ? -4.482 1.829 -12.015 1.00 72.75 108 VAL A N 1
ATOM 861 C CA . VAL A 1 108 ? -5.234 1.485 -13.243 1.00 72.75 108 VAL A CA 1
ATOM 862 C C . VAL A 1 108 ? -6.219 2.572 -13.651 1.00 72.75 108 VAL A C 1
ATOM 864 O O . VAL A 1 108 ? -6.371 2.846 -14.838 1.00 72.75 108 VAL A O 1
ATOM 867 N N . GLY A 1 109 ? -6.873 3.238 -12.699 1.00 72.19 109 GLY A N 1
ATOM 868 C CA . GLY A 1 109 ? -7.902 4.229 -13.022 1.00 72.19 109 GLY A CA 1
ATOM 869 C C . GLY A 1 109 ? -7.399 5.459 -13.741 1.00 72.19 109 GLY A C 1
ATOM 870 O O . GLY A 1 109 ? -7.925 5.800 -14.798 1.00 72.19 109 GLY A O 1
ATOM 871 N N . ILE A 1 110 ? -6.374 6.105 -13.201 1.00 76.00 110 ILE A N 1
ATOM 872 C CA . ILE A 1 110 ? -5.821 7.317 -13.809 1.00 76.00 110 ILE A CA 1
ATOM 873 C C . ILE A 1 110 ? -5.252 7.036 -15.215 1.00 76.00 110 ILE A C 1
ATOM 875 O O . ILE A 1 110 ? -5.602 7.781 -16.135 1.00 76.00 110 ILE A O 1
ATOM 879 N N . PRO A 1 111 ? -4.465 5.963 -15.445 1.00 74.69 111 PRO A N 1
ATOM 880 C CA . PRO A 1 111 ? -3.974 5.645 -16.787 1.00 74.69 111 PRO A CA 1
ATOM 881 C C . PRO A 1 111 ? -5.084 5.353 -17.801 1.00 74.69 111 PRO A C 1
ATOM 883 O O . PRO A 1 111 ? -5.026 5.863 -18.918 1.00 74.69 111 PRO A O 1
ATOM 886 N N . VAL A 1 112 ? -6.121 4.597 -17.417 1.00 73.56 112 VAL A N 1
ATOM 887 C CA . VAL A 1 112 ? -7.253 4.292 -18.311 1.00 73.56 112 VAL A CA 1
ATOM 888 C C . VAL A 1 112 ? -8.034 5.557 -18.664 1.00 73.56 112 VAL A C 1
ATOM 890 O O . VAL A 1 112 ? -8.385 5.747 -19.823 1.00 73.56 112 VAL A O 1
ATOM 893 N N . ILE A 1 113 ? -8.268 6.458 -17.704 1.00 74.44 113 ILE A N 1
ATOM 894 C CA . ILE A 1 113 ? -8.935 7.738 -17.980 1.00 74.44 113 ILE A CA 1
ATOM 895 C C . ILE A 1 113 ? -8.112 8.569 -18.969 1.00 74.44 113 ILE A C 1
ATOM 897 O O . ILE A 1 113 ? -8.675 9.080 -19.930 1.00 74.44 113 ILE A O 1
ATOM 901 N N . SER A 1 114 ? -6.792 8.663 -18.778 1.00 72.75 114 SER A N 1
ATOM 902 C CA . SER A 1 114 ? -5.892 9.360 -19.709 1.00 72.75 114 SER A CA 1
ATOM 903 C C . SER A 1 114 ? -5.977 8.783 -21.128 1.00 72.75 114 SER A C 1
ATOM 905 O O . SER A 1 114 ? -6.061 9.521 -22.110 1.00 72.75 114 SER A O 1
ATOM 907 N N . LEU A 1 115 ? -6.044 7.455 -21.233 1.00 72.69 115 LEU A N 1
ATOM 908 C CA . LEU A 1 115 ? -6.156 6.753 -22.505 1.00 72.69 115 LEU A CA 1
ATOM 909 C C . LEU A 1 115 ? -7.501 6.991 -23.208 1.00 72.69 115 LEU A C 1
ATOM 911 O O . LEU A 1 115 ? -7.508 7.114 -24.427 1.00 72.69 115 LEU A O 1
ATOM 915 N N . LEU A 1 116 ? -8.619 7.104 -22.481 1.00 70.56 116 LEU A N 1
ATOM 916 C CA . LEU A 1 116 ? -9.932 7.408 -23.075 1.00 70.56 116 LEU A CA 1
ATOM 917 C C . LEU A 1 116 ? -9.956 8.760 -23.808 1.00 70.56 116 LEU A C 1
ATOM 919 O O . LEU A 1 116 ? -10.766 8.955 -24.710 1.00 70.56 116 LEU A O 1
ATOM 923 N N . PHE A 1 117 ? -9.058 9.680 -23.444 1.00 73.94 117 PHE A N 1
ATOM 924 C CA . PHE A 1 117 ? -8.863 10.955 -24.141 1.00 73.94 117 PHE A CA 1
ATOM 925 C C . PHE A 1 117 ? -7.837 10.876 -25.287 1.00 73.94 117 PHE A C 1
ATOM 927 O O . PHE A 1 117 ? -7.637 11.857 -26.001 1.00 73.94 117 PHE A O 1
ATOM 934 N N . SER A 1 118 ? -7.202 9.719 -25.488 1.00 68.00 118 SER A N 1
ATOM 935 C CA . SER A 1 118 ? -6.275 9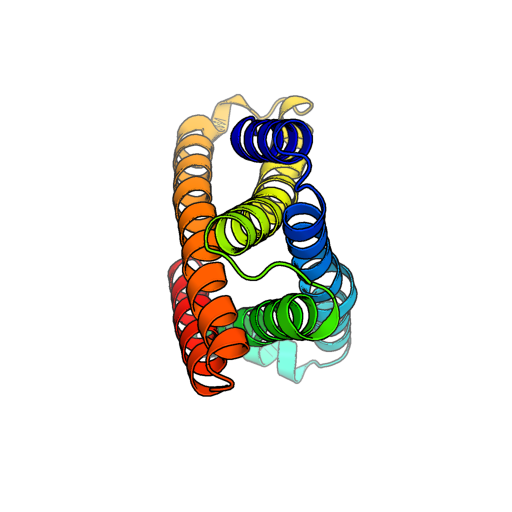.436 -26.586 1.00 68.00 118 SER A CA 1
ATOM 936 C C . SER A 1 118 ? -6.939 8.557 -27.656 1.00 68.00 118 SER A C 1
ATOM 938 O O . SER A 1 118 ? -7.793 7.728 -27.360 1.00 68.00 118 SER A O 1
ATOM 940 N N . GLN A 1 119 ? -6.555 8.703 -28.926 1.00 62.06 119 GLN A N 1
ATOM 941 C CA . GLN A 1 119 ? -7.176 7.961 -30.039 1.00 62.06 119 GLN A CA 1
ATOM 942 C C . GLN A 1 119 ? -6.727 6.482 -30.147 1.00 62.06 119 GLN A C 1
ATOM 944 O O . GLN A 1 119 ? -7.087 5.800 -31.102 1.00 62.06 119 GLN A O 1
ATOM 949 N N . THR A 1 120 ? -5.951 5.959 -29.191 1.00 63.56 120 THR A N 1
ATOM 950 C CA . THR A 1 120 ? -5.318 4.621 -29.244 1.00 63.56 120 THR A CA 1
ATOM 951 C C . THR A 1 120 ? -6.109 3.515 -28.532 1.00 63.56 120 THR A C 1
ATOM 953 O O . THR A 1 120 ? -5.632 2.383 -28.449 1.00 63.56 120 THR A O 1
ATOM 956 N N . VAL A 1 121 ? -7.330 3.804 -28.063 1.00 57.72 121 VAL A N 1
ATOM 957 C CA . VAL A 1 121 ? -8.194 2.870 -27.304 1.00 57.72 121 VAL A CA 1
ATOM 958 C C . VAL A 1 121 ? -8.445 1.543 -28.044 1.00 57.72 121 VAL A C 1
ATOM 960 O O . VAL A 1 121 ? -8.598 0.508 -27.410 1.00 57.72 121 VAL A O 1
ATOM 963 N N . ILE A 1 122 ? -8.417 1.541 -29.380 1.00 56.59 122 ILE A N 1
ATOM 964 C CA . ILE A 1 122 ? -8.888 0.421 -30.214 1.00 56.59 122 ILE A CA 1
ATOM 965 C C . ILE A 1 122 ? -7.883 -0.755 -30.306 1.00 56.59 122 ILE A C 1
ATOM 967 O O . ILE A 1 122 ? -8.268 -1.848 -30.704 1.00 56.59 122 ILE A O 1
ATOM 971 N N . GLN A 1 123 ? -6.605 -0.590 -29.935 1.00 59.50 123 GLN A N 1
ATOM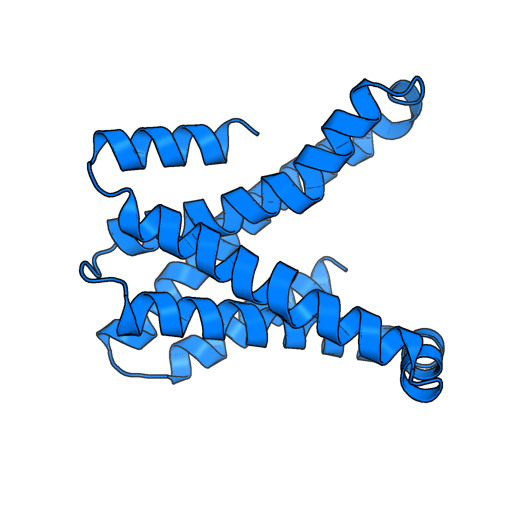 972 C CA . GLN A 1 123 ? -5.584 -1.638 -30.162 1.00 59.50 123 GLN A CA 1
ATOM 973 C C . GLN A 1 123 ? -5.307 -2.583 -28.976 1.00 59.50 123 GLN A C 1
ATOM 975 O O . GLN A 1 123 ? -4.503 -3.497 -29.129 1.00 59.50 123 GLN A O 1
ATOM 980 N N . ASN A 1 124 ? -5.936 -2.395 -27.809 1.00 60.81 124 ASN A N 1
ATOM 981 C CA . ASN A 1 124 ? -5.492 -3.037 -26.559 1.00 60.81 124 ASN A CA 1
ATOM 982 C C . ASN A 1 124 ? -6.616 -3.656 -25.696 1.00 60.81 124 ASN A C 1
ATOM 984 O O . ASN A 1 124 ? -6.387 -3.893 -24.509 1.00 60.81 124 ASN A O 1
ATOM 988 N N . ASP A 1 125 ? -7.801 -3.941 -26.252 1.00 62.34 125 ASP A N 1
ATOM 989 C CA . ASP A 1 125 ? -8.987 -4.391 -25.491 1.00 62.34 125 ASP A CA 1
ATOM 990 C C . ASP A 1 125 ? -8.704 -5.532 -24.494 1.00 62.34 125 ASP A C 1
ATOM 992 O O . ASP A 1 125 ? -9.020 -5.399 -23.310 1.00 62.34 125 ASP A O 1
ATOM 996 N N . ASP A 1 126 ? -8.026 -6.603 -24.917 1.00 67.06 126 ASP A N 1
ATOM 997 C CA . ASP A 1 126 ? -7.749 -7.766 -24.059 1.00 67.06 126 ASP A CA 1
ATOM 998 C C . ASP A 1 126 ? -6.928 -7.397 -22.810 1.00 67.06 126 ASP A C 1
ATOM 1000 O O . ASP A 1 126 ? -7.232 -7.835 -21.698 1.00 67.06 126 ASP A O 1
ATOM 1004 N N . SER A 1 127 ? -5.932 -6.519 -22.960 1.00 70.38 127 SER A N 1
ATOM 1005 C CA . SER A 1 127 ? -5.070 -6.076 -21.854 1.00 70.38 127 SER A CA 1
ATOM 1006 C C . SER A 1 127 ? -5.837 -5.336 -20.749 1.00 70.38 127 SER A C 1
ATOM 1008 O O . SER A 1 127 ? -5.495 -5.455 -19.569 1.00 70.38 127 SER A O 1
ATOM 1010 N N . TYR A 1 128 ? -6.914 -4.622 -21.096 1.00 68.56 128 TYR A N 1
ATOM 1011 C CA . TYR A 1 128 ? -7.719 -3.879 -20.124 1.00 68.56 128 TYR A CA 1
ATOM 1012 C C . TYR A 1 128 ? -8.638 -4.800 -19.325 1.00 68.56 128 TYR A C 1
ATOM 1014 O O . TYR A 1 128 ? -8.817 -4.592 -18.121 1.00 68.56 128 TYR A O 1
ATOM 1022 N N . TYR A 1 129 ? -9.190 -5.836 -19.965 1.00 71.19 129 TYR A N 1
ATOM 1023 C CA . TYR A 1 129 ? -9.995 -6.843 -19.274 1.00 71.19 129 TYR A CA 1
ATOM 1024 C C . TYR A 1 129 ? -9.150 -7.643 -18.279 1.00 71.19 129 TYR A C 1
ATOM 1026 O O . TYR A 1 129 ? -9.543 -7.764 -17.114 1.00 71.19 129 TYR A O 1
ATOM 1034 N N . PHE A 1 130 ? -7.969 -8.117 -18.693 1.00 74.50 130 PHE A N 1
ATOM 1035 C CA . PHE A 1 130 ? -7.048 -8.825 -17.798 1.00 74.50 130 PHE A CA 1
ATOM 1036 C C . PHE A 1 130 ? -6.569 -7.933 -16.647 1.00 74.50 130 PHE A C 1
ATOM 1038 O O . PHE A 1 130 ? -6.703 -8.320 -15.484 1.00 74.50 130 PHE A O 1
ATOM 1045 N N . GLY A 1 131 ? -6.156 -6.694 -16.936 1.00 74.81 131 GLY A N 1
ATOM 1046 C CA . GLY A 1 131 ? -5.759 -5.740 -15.899 1.00 74.81 131 GLY A CA 1
ATOM 1047 C C . GLY A 1 131 ? -6.891 -5.415 -14.917 1.00 74.81 131 GLY A C 1
ATOM 1048 O O . GLY A 1 131 ? -6.654 -5.256 -13.722 1.00 74.81 131 GLY A O 1
ATOM 1049 N N . GLY A 1 132 ? -8.147 -5.360 -15.374 1.00 75.56 132 GLY A N 1
ATOM 1050 C CA . GLY A 1 132 ? -9.310 -5.175 -14.502 1.00 75.56 132 GLY A CA 1
ATOM 1051 C C . GLY A 1 132 ? -9.529 -6.339 -13.529 1.00 75.56 132 GLY A C 1
ATOM 1052 O O . GLY A 1 132 ? -9.804 -6.109 -12.347 1.00 75.56 132 GLY A O 1
ATOM 1053 N N . ILE A 1 133 ? -9.376 -7.576 -14.008 1.00 80.75 133 ILE A N 1
ATOM 1054 C CA . ILE A 1 133 ? -9.512 -8.799 -13.204 1.00 80.75 133 ILE A CA 1
ATOM 1055 C C . ILE A 1 133 ? -8.423 -8.863 -12.129 1.00 80.75 133 ILE A C 1
ATOM 1057 O O . ILE A 1 133 ? -8.734 -9.066 -10.953 1.00 80.75 133 ILE A O 1
ATOM 1061 N N . GLU A 1 134 ? -7.168 -8.609 -12.498 1.00 81.88 134 GLU A N 1
ATOM 1062 C CA . GLU A 1 134 ? -6.034 -8.574 -11.565 1.00 81.88 134 GLU A CA 1
ATOM 1063 C C . GLU A 1 134 ? -6.270 -7.602 -10.404 1.00 81.88 134 GLU A C 1
ATOM 1065 O O . GLU A 1 134 ? -5.923 -7.898 -9.260 1.00 81.88 134 GLU A O 1
ATOM 1070 N N . ARG A 1 135 ? -6.949 -6.471 -10.642 1.00 84.19 135 ARG A N 1
ATOM 1071 C CA . ARG A 1 135 ? -7.270 -5.517 -9.567 1.00 84.19 135 ARG A CA 1
ATOM 1072 C C . ARG A 1 135 ? -8.333 -6.014 -8.610 1.00 84.19 135 ARG A C 1
ATOM 1074 O O . ARG A 1 135 ? -8.280 -5.659 -7.435 1.00 84.19 135 ARG A O 1
ATOM 1081 N N . ILE A 1 136 ? -9.288 -6.823 -9.065 1.00 86.12 136 ILE A N 1
ATOM 1082 C CA . ILE A 1 136 ? -10.245 -7.457 -8.152 1.00 86.12 136 ILE A CA 1
ATOM 1083 C C . ILE A 1 136 ? -9.492 -8.408 -7.220 1.00 86.12 136 ILE A C 1
ATOM 1085 O O . ILE A 1 136 ? -9.698 -8.349 -6.008 1.00 86.12 136 ILE A O 1
ATOM 1089 N N . PHE A 1 137 ? -8.568 -9.206 -7.762 1.00 89.38 137 PHE A N 1
ATOM 1090 C CA . PHE A 1 137 ? -7.711 -10.077 -6.958 1.00 89.38 137 PHE A CA 1
ATOM 1091 C C . PHE A 1 137 ? -6.829 -9.290 -5.986 1.00 89.38 137 PHE A C 1
ATOM 1093 O O . PHE A 1 137 ? -6.814 -9.617 -4.800 1.00 89.38 137 PHE A O 1
ATOM 1100 N N . ALA A 1 138 ? -6.182 -8.215 -6.441 1.00 89.06 138 ALA A N 1
ATOM 1101 C CA . ALA A 1 138 ? -5.391 -7.341 -5.578 1.00 89.06 138 ALA A CA 1
ATOM 1102 C C . ALA A 1 138 ? -6.247 -6.752 -4.443 1.00 89.06 138 ALA A C 1
ATOM 1104 O O . ALA A 1 138 ? -5.897 -6.870 -3.272 1.00 89.06 138 ALA A O 1
ATOM 1105 N N . MET A 1 139 ? -7.434 -6.208 -4.738 1.00 91.00 139 MET A N 1
ATOM 1106 C CA . MET A 1 139 ? -8.336 -5.674 -3.707 1.00 91.00 139 MET A CA 1
ATOM 1107 C C . MET A 1 139 ? -8.737 -6.733 -2.673 1.00 91.00 139 MET A C 1
ATOM 1109 O O . MET A 1 139 ? -8.718 -6.455 -1.472 1.00 91.00 139 MET A O 1
ATOM 1113 N N . VAL A 1 140 ? -9.081 -7.946 -3.116 1.00 94.06 140 VAL A N 1
ATOM 1114 C CA . VAL A 1 140 ? -9.392 -9.065 -2.213 1.00 94.06 140 VAL A CA 1
ATOM 1115 C C . VAL A 1 140 ? -8.181 -9.407 -1.345 1.00 94.06 140 VAL A C 1
ATOM 1117 O O . VAL A 1 140 ? -8.330 -9.604 -0.136 1.00 94.06 140 VAL A O 1
ATOM 1120 N N . LEU A 1 141 ? -6.983 -9.406 -1.927 1.00 95.12 141 LEU A N 1
ATOM 1121 C CA . LEU A 1 141 ? -5.736 -9.636 -1.213 1.00 95.12 141 LEU A CA 1
ATOM 1122 C C . LEU A 1 141 ? -5.485 -8.555 -0.149 1.00 95.12 141 LEU A C 1
ATOM 1124 O O . LEU A 1 141 ? -5.268 -8.907 1.009 1.00 95.12 141 LEU A O 1
ATOM 1128 N N . HIS A 1 142 ? -5.633 -7.260 -0.453 1.00 96.19 142 HIS A N 1
ATOM 1129 C CA . HIS A 1 142 ? -5.479 -6.193 0.552 1.00 96.19 142 HIS A CA 1
ATOM 1130 C C . HIS A 1 142 ? -6.525 -6.258 1.669 1.00 96.19 142 HIS A C 1
ATOM 1132 O O . HIS A 1 142 ? -6.221 -5.919 2.819 1.00 96.19 142 HIS A O 1
ATOM 1138 N N . ILE A 1 143 ? -7.745 -6.712 1.371 1.00 96.88 143 ILE A N 1
ATOM 1139 C CA . ILE A 1 143 ? -8.762 -6.994 2.391 1.00 96.88 143 ILE A CA 1
ATOM 1140 C C . ILE A 1 143 ? -8.301 -8.146 3.293 1.00 96.88 143 ILE A C 1
ATOM 1142 O O . ILE A 1 143 ? -8.319 -8.004 4.517 1.00 96.88 143 ILE A O 1
ATOM 1146 N N . GLY A 1 144 ? -7.819 -9.246 2.711 1.00 97.56 144 GLY A N 1
ATOM 1147 C CA . GLY A 1 144 ? -7.263 -10.386 3.446 1.00 97.56 144 GLY A CA 1
ATOM 1148 C C . GLY A 1 144 ? -6.081 -10.004 4.343 1.00 97.56 144 GLY A C 1
ATOM 1149 O O . GLY A 1 144 ? -6.096 -10.276 5.546 1.00 97.56 144 GLY A O 1
ATOM 1150 N N . LEU A 1 145 ? -5.094 -9.293 3.795 1.00 98.00 145 LEU A N 1
ATOM 1151 C CA . LEU A 1 145 ? -3.936 -8.784 4.538 1.00 98.00 145 LEU A CA 1
ATOM 1152 C C . LEU A 1 145 ? -4.357 -7.844 5.671 1.00 98.00 145 LEU A C 1
ATOM 1154 O O . LEU A 1 145 ? -3.795 -7.889 6.765 1.00 98.00 145 LEU A O 1
ATOM 1158 N N . SER A 1 146 ? -5.411 -7.051 5.460 1.00 97.75 146 SER A N 1
ATOM 1159 C CA . SER A 1 146 ? -5.947 -6.176 6.503 1.00 97.75 146 SER A CA 1
ATOM 1160 C C . SER A 1 146 ? -6.511 -6.937 7.693 1.00 97.75 146 SER A C 1
ATOM 1162 O O . SER A 1 146 ? -6.329 -6.497 8.828 1.00 97.75 146 SER A O 1
ATOM 1164 N N . PHE A 1 147 ? -7.104 -8.111 7.481 1.00 98.06 147 PHE A N 1
ATOM 1165 C CA . PHE A 1 147 ? -7.484 -8.983 8.588 1.00 98.06 147 PHE A CA 1
ATOM 1166 C C . PHE A 1 147 ? -6.275 -9.570 9.314 1.00 98.06 147 PHE A C 1
ATOM 1168 O O . PHE A 1 147 ? -6.263 -9.580 10.545 1.00 98.06 147 PHE A O 1
ATOM 1175 N N . ILE A 1 148 ? -5.248 -10.013 8.586 1.00 98.12 148 ILE A N 1
ATOM 1176 C CA . ILE A 1 148 ? -4.026 -10.570 9.184 1.00 98.12 148 ILE A CA 1
ATOM 1177 C C . ILE A 1 148 ? -3.338 -9.518 10.070 1.00 98.12 148 ILE A C 1
ATOM 1179 O O . ILE A 1 148 ? -3.036 -9.782 11.237 1.00 98.12 148 ILE A O 1
ATOM 1183 N N . VAL A 1 149 ? -3.160 -8.293 9.570 1.00 98.12 149 VAL A N 1
ATOM 1184 C CA . VAL A 1 149 ? -2.550 -7.206 10.350 1.00 98.12 149 VAL A CA 1
ATOM 1185 C C . VAL A 1 149 ? -3.446 -6.768 11.510 1.00 98.12 149 VAL A C 1
ATOM 1187 O O . VAL A 1 149 ? -2.945 -6.506 12.606 1.00 98.12 149 VAL A O 1
ATOM 1190 N N . LEU A 1 150 ? -4.770 -6.765 11.337 1.00 98.00 150 LEU A N 1
ATOM 1191 C CA . LEU A 1 150 ? -5.696 -6.506 12.440 1.00 98.00 150 LEU A CA 1
ATOM 1192 C C . LEU A 1 150 ? -5.524 -7.533 13.569 1.00 98.00 150 LEU A C 1
ATOM 1194 O O . LEU A 1 150 ? -5.469 -7.147 14.739 1.00 98.00 150 LEU A O 1
ATOM 1198 N N . GLN A 1 151 ? -5.361 -8.819 13.239 1.00 97.56 151 GLN A N 1
ATOM 1199 C CA . GLN A 1 151 ? -5.055 -9.861 14.226 1.00 97.56 151 GLN A CA 1
ATOM 1200 C C . GLN A 1 151 ? -3.708 -9.624 14.917 1.00 97.56 151 GLN A C 1
ATOM 1202 O O . GLN A 1 151 ? -3.608 -9.831 16.128 1.00 97.56 151 GLN A O 1
ATOM 1207 N N . ALA A 1 152 ? -2.703 -9.101 14.208 1.00 97.56 152 ALA A N 1
ATOM 1208 C CA . ALA A 1 152 ? -1.439 -8.674 14.812 1.00 97.56 152 ALA A CA 1
ATOM 1209 C C . ALA A 1 152 ? -1.643 -7.649 15.933 1.00 97.56 152 ALA A C 1
ATOM 1211 O O . ALA A 1 152 ? -1.051 -7.755 17.011 1.00 97.56 152 ALA A O 1
ATOM 1212 N N . VAL A 1 153 ? -2.504 -6.662 15.682 1.00 97.44 153 VAL A N 1
ATOM 1213 C CA . VAL A 1 153 ? -2.804 -5.581 16.623 1.00 97.44 153 VAL A CA 1
ATOM 1214 C C . VAL A 1 153 ? -3.647 -6.079 17.796 1.00 97.44 153 VAL A C 1
ATOM 1216 O O . VAL A 1 153 ? -3.341 -5.751 18.943 1.00 97.44 153 VAL A O 1
ATOM 1219 N N . VAL A 1 154 ? -4.684 -6.876 17.529 1.00 96.75 154 VAL A N 1
ATOM 1220 C CA . VAL A 1 154 ? -5.599 -7.400 18.557 1.00 96.75 154 VAL A CA 1
ATOM 1221 C C . VAL A 1 154 ? -4.889 -8.400 19.471 1.00 96.75 154 VAL A C 1
ATOM 1223 O O . VAL A 1 154 ? -4.978 -8.284 20.691 1.00 96.75 154 VAL A O 1
ATOM 1226 N N . GLN A 1 155 ? -4.125 -9.336 18.903 1.00 96.50 155 GLN A N 1
ATOM 1227 C CA . GLN A 1 155 ? -3.409 -10.364 19.665 1.00 96.50 155 GLN A CA 1
ATOM 1228 C C . GLN A 1 155 ? -2.050 -9.887 20.201 1.00 96.50 155 GLN A C 1
ATOM 1230 O O . GLN A 1 155 ? -1.381 -10.632 20.912 1.00 96.50 155 GLN A O 1
ATOM 1235 N N . LYS A 1 156 ? -1.616 -8.667 19.849 1.00 95.38 156 LYS A N 1
ATOM 1236 C CA . LYS A 1 156 ? -0.286 -8.106 20.159 1.00 95.38 156 LYS A CA 1
ATOM 1237 C C . LYS A 1 156 ? 0.885 -8.973 19.665 1.00 95.38 156 LYS A C 1
ATOM 1239 O O . LYS A 1 156 ? 1.984 -8.893 20.208 1.00 95.38 156 LYS A O 1
ATOM 1244 N N . LYS A 1 157 ? 0.670 -9.775 18.619 1.00 96.56 157 LYS A N 1
ATOM 1245 C CA . LYS A 1 157 ? 1.682 -10.653 18.016 1.00 96.56 157 LYS A CA 1
ATOM 1246 C C . LYS A 1 157 ? 2.153 -10.059 16.693 1.00 96.56 157 LYS A C 1
ATOM 1248 O O . LYS A 1 157 ? 1.469 -10.181 15.682 1.00 96.56 157 LYS A O 1
ATOM 1253 N N . PHE A 1 158 ? 3.337 -9.447 16.687 1.00 95.62 158 PHE A N 1
ATOM 1254 C CA . PHE A 1 158 ? 3.903 -8.831 15.476 1.00 95.62 158 PHE A CA 1
ATOM 1255 C C . PHE A 1 158 ? 4.176 -9.845 14.351 1.00 95.62 158 PHE A C 1
ATOM 1257 O O . PHE A 1 158 ? 4.220 -9.470 13.185 1.00 95.62 158 PHE A O 1
ATOM 1264 N N . LEU A 1 159 ? 4.266 -11.138 14.679 1.00 97.31 159 LEU A N 1
ATOM 1265 C CA . LEU A 1 159 ? 4.454 -12.220 13.711 1.00 97.31 159 LEU A CA 1
ATOM 1266 C C . LEU A 1 159 ? 3.414 -12.212 12.575 1.00 97.31 159 LEU A C 1
ATOM 1268 O O . LEU A 1 159 ? 3.757 -12.510 11.438 1.00 97.31 159 LEU A O 1
ATOM 1272 N N . TYR A 1 160 ? 2.169 -11.806 12.839 1.00 97.62 160 TYR A N 1
ATOM 1273 C CA . TYR A 1 160 ? 1.167 -11.695 11.775 1.00 97.62 160 TYR A CA 1
ATOM 1274 C C . TYR A 1 160 ? 1.493 -10.586 10.763 1.00 97.62 160 TYR A C 1
ATOM 1276 O O . TYR A 1 160 ? 1.183 -10.740 9.589 1.00 97.62 160 TYR A O 1
ATOM 1284 N N . VAL A 1 161 ? 2.167 -9.503 11.176 1.00 97.94 161 VAL A N 1
ATOM 1285 C CA . VAL A 1 161 ? 2.672 -8.487 10.232 1.00 97.94 161 VAL A CA 1
ATOM 1286 C C . VAL A 1 161 ? 3.737 -9.103 9.331 1.00 97.94 161 VAL A C 1
ATOM 1288 O O . VAL A 1 161 ? 3.714 -8.878 8.130 1.00 97.94 161 VAL A O 1
ATOM 1291 N N . VAL A 1 162 ? 4.621 -9.943 9.879 1.00 98.06 162 VAL A N 1
ATOM 1292 C CA . VAL A 1 162 ? 5.631 -10.662 9.083 1.00 98.06 162 VAL A CA 1
ATOM 1293 C C . VAL A 1 162 ? 4.964 -11.579 8.056 1.00 98.06 162 VAL A C 1
ATOM 1295 O O . VAL A 1 162 ? 5.347 -11.555 6.891 1.00 98.06 162 VAL A O 1
ATOM 1298 N N . TYR A 1 163 ? 3.923 -12.327 8.440 1.00 98.06 163 TYR A N 1
ATOM 1299 C CA . TYR A 1 163 ? 3.153 -13.122 7.477 1.00 98.06 163 TYR A CA 1
ATOM 1300 C C . TYR A 1 163 ? 2.515 -12.260 6.390 1.00 98.06 163 TYR A C 1
ATOM 1302 O O . TYR A 1 163 ? 2.595 -12.617 5.218 1.00 98.06 163 TYR A O 1
ATOM 1310 N N . ALA A 1 164 ? 1.936 -11.115 6.753 1.00 97.69 164 ALA A N 1
ATOM 1311 C CA . ALA A 1 164 ? 1.371 -10.194 5.778 1.00 97.69 164 ALA A CA 1
ATOM 1312 C C . ALA A 1 164 ? 2.442 -9.669 4.805 1.00 97.69 164 ALA A C 1
ATOM 1314 O O . ALA A 1 164 ? 2.203 -9.659 3.603 1.00 97.69 164 ALA A O 1
ATOM 1315 N N . ILE A 1 165 ? 3.640 -9.323 5.297 1.00 98.19 165 ILE A N 1
ATOM 1316 C CA . ILE A 1 165 ? 4.760 -8.843 4.468 1.00 98.19 165 ILE A CA 1
ATOM 1317 C C . ILE A 1 165 ? 5.172 -9.910 3.457 1.00 98.19 165 ILE A C 1
ATOM 1319 O O . ILE A 1 165 ? 5.365 -9.598 2.285 1.00 98.19 165 ILE A O 1
ATOM 1323 N N . LEU A 1 166 ? 5.295 -11.166 3.894 1.00 97.75 166 LEU A N 1
ATOM 1324 C CA . LEU A 1 166 ? 5.694 -12.268 3.020 1.00 97.75 166 LEU A CA 1
ATOM 1325 C C . LEU A 1 166 ? 4.618 -12.582 1.976 1.00 97.75 166 LEU A C 1
ATOM 1327 O O . LEU A 1 166 ? 4.940 -12.732 0.800 1.00 97.75 166 LEU A O 1
ATOM 1331 N N . ILE A 1 167 ? 3.344 -12.640 2.371 1.00 97.38 167 ILE A N 1
ATOM 1332 C CA . ILE A 1 167 ? 2.231 -12.895 1.443 1.00 97.38 167 ILE A CA 1
ATOM 1333 C C . ILE A 1 167 ? 2.115 -11.759 0.422 1.00 97.38 167 ILE A C 1
ATOM 1335 O O . ILE A 1 167 ? 1.972 -12.010 -0.769 1.00 97.38 167 ILE A O 1
ATOM 1339 N N . HIS A 1 168 ? 2.223 -10.510 0.866 1.00 96.44 168 HIS A N 1
ATOM 1340 C CA . HIS A 1 168 ? 2.163 -9.359 -0.025 1.00 96.44 168 HIS A CA 1
ATOM 1341 C C . HIS A 1 168 ? 3.365 -9.321 -0.975 1.00 96.44 168 HIS A C 1
ATOM 1343 O O . HIS A 1 168 ? 3.201 -9.229 -2.187 1.00 96.44 168 HIS A O 1
ATOM 1349 N N . GLY A 1 169 ? 4.582 -9.455 -0.443 1.00 95.56 169 GLY A N 1
ATOM 1350 C CA . GLY A 1 169 ? 5.797 -9.443 -1.253 1.00 95.56 169 GLY A CA 1
ATOM 1351 C C . GLY A 1 169 ? 5.824 -10.566 -2.288 1.00 95.56 169 GLY A C 1
ATOM 1352 O O . GLY A 1 169 ? 6.227 -10.334 -3.422 1.00 95.56 169 GLY A O 1
ATOM 1353 N N . THR A 1 170 ? 5.345 -11.762 -1.935 1.00 95.12 170 THR A N 1
ATOM 1354 C CA . THR A 1 170 ? 5.222 -12.876 -2.889 1.00 95.12 170 THR A CA 1
ATOM 1355 C C . THR A 1 170 ? 4.149 -12.620 -3.940 1.00 95.12 170 THR A C 1
ATOM 1357 O O . THR A 1 170 ? 4.414 -12.842 -5.115 1.00 95.12 170 THR A O 1
ATOM 1360 N N . ALA A 1 171 ? 2.980 -12.095 -3.564 1.00 94.06 171 ALA A N 1
ATOM 1361 C CA . ALA A 1 171 ? 1.943 -11.732 -4.528 1.00 94.06 171 ALA A CA 1
ATOM 1362 C C . ALA A 1 171 ? 2.433 -10.677 -5.535 1.00 94.06 171 ALA A C 1
ATOM 1364 O O . ALA A 1 171 ? 2.228 -10.844 -6.733 1.00 94.06 171 ALA A O 1
ATOM 1365 N N . ASN A 1 172 ? 3.149 -9.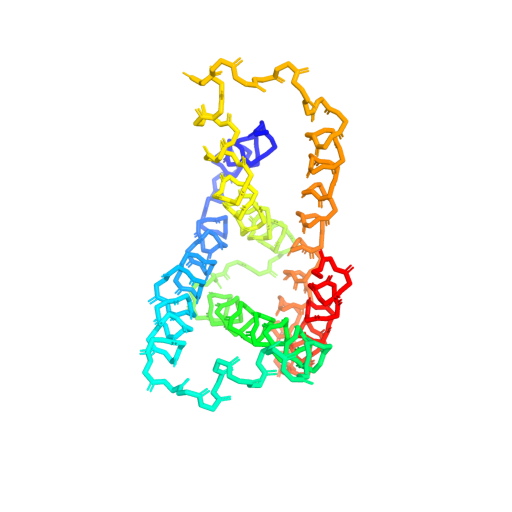649 -5.069 1.00 91.75 172 ASN A N 1
ATOM 1366 C CA . ASN A 1 172 ? 3.722 -8.627 -5.947 1.00 91.75 172 ASN A CA 1
ATOM 1367 C C . ASN A 1 172 ? 4.823 -9.188 -6.852 1.00 91.75 172 ASN A C 1
ATOM 1369 O O . ASN A 1 172 ? 4.877 -8.829 -8.021 1.00 91.75 172 ASN A O 1
ATOM 1373 N N . ALA A 1 173 ? 5.654 -10.101 -6.346 1.00 92.69 173 ALA A N 1
ATOM 1374 C CA . ALA A 1 173 ? 6.697 -10.737 -7.148 1.00 92.69 173 ALA A CA 1
ATOM 1375 C C . ALA A 1 173 ? 6.144 -11.688 -8.219 1.00 92.69 173 ALA A C 1
ATOM 1377 O O . ALA A 1 173 ? 6.828 -11.949 -9.197 1.00 92.69 173 ALA A O 1
ATOM 1378 N N . LEU A 1 174 ? 4.940 -12.236 -8.024 1.00 90.00 174 LEU A N 1
ATOM 1379 C CA . LEU A 1 174 ? 4.259 -13.060 -9.028 1.00 90.00 174 LEU A CA 1
ATOM 1380 C C . LEU A 1 174 ? 3.528 -12.220 -10.081 1.00 90.00 174 LEU A C 1
ATOM 1382 O O . LEU A 1 174 ? 3.247 -12.726 -11.164 1.00 90.00 174 LEU A O 1
ATOM 1386 N N . ALA A 1 175 ? 3.180 -10.976 -9.747 1.00 82.75 175 ALA A N 1
ATOM 1387 C CA . ALA A 1 175 ? 2.461 -10.062 -10.629 1.00 82.75 175 ALA A CA 1
ATOM 1388 C C . ALA A 1 175 ? 3.385 -9.152 -11.463 1.00 82.75 175 ALA A C 1
ATOM 1390 O O . ALA A 1 175 ? 2.905 -8.525 -12.407 1.00 82.75 175 ALA A O 1
ATOM 1391 N N . GLY A 1 176 ? 4.664 -9.031 -11.087 1.00 68.06 176 GLY A N 1
ATOM 1392 C CA . GLY A 1 176 ? 5.684 -8.221 -11.767 1.00 68.06 176 GLY A CA 1
ATOM 1393 C C . GLY A 1 176 ? 6.656 -9.060 -12.575 1.00 68.06 176 GLY A C 1
ATOM 1394 O O . GLY A 1 176 ? 7.106 -8.548 -13.622 1.00 68.06 176 GLY A O 1
#

Nearest PDB structures (foldseek):
  6mux-assembly1_f  TM=2.175E-01  e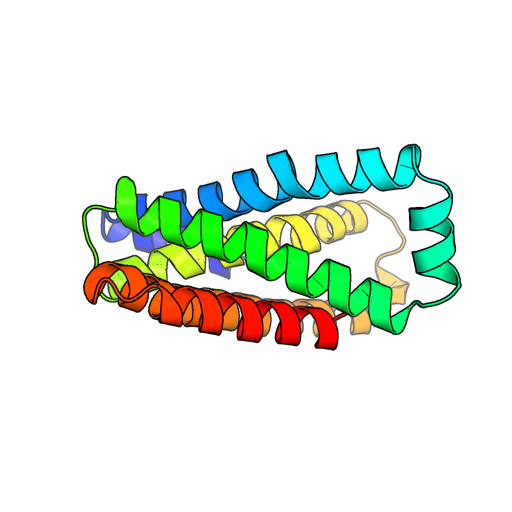=3.199E+00  Plasmodium falciparum 3D7
  7yqc-assembly1_B  TM=2.118E-01  e=8.464E+00  Homo sapiens

Sequence (176 aa):
FGLPLVALLYAVWKKRYIPYMLGVLAFVVSQILIRIPILNYVNGTSTDFQMFSIMQPVLFVLLLSLSAGIFEEIARFIAMRYFMKQRDWQSGFLFGAGHGGIEAVLIVGIPVISLLFSQTVIQNDDSYYFGGIERIFAMVLHIGLSFIVLQAVVQKKFLYVVYAILIHGTANALAG

Radius of gyration: 17.24 Å; Cα contacts (8 Å, |Δi|>4): 205; chains: 1; bounding box: 49×24×50 Å

Secondary structure (DSSP, 8-state):
-HHHHHHHHHHHHTT-HHHHHHHHHHHIIIIIIIIHHHHHHHHHH-HHHHHHHHH-HHHHHHHHHHHHHHHHHHHHHHIIIII----SHHHHHHHHHHHHHHHHIIIIIHHHHHHHTSTTGGG-HHHHHHHHHHHHHHHHHHHHHHHHHHHHHHHT-THHHHHHHHHHHHHHHHH-

pLDDT: mean 90.47, std 10.44, range [56.59, 98.5]

InterPro domains:
  IPR011397 Intramembrane metalloprotease YhfC [PF10086] (5-124)
  IPR011397 Intramembrane metalloprotease YhfC [PF10086] (127-173)

Organism: NCBI:txid1890302

Solvent-accessible surface area (backbone atoms only — not comparable to full-atom values): 8875 Å² total; per-residue (Å²): 123,62,65,40,54,52,53,49,53,50,23,52,75,70,72,48,43,64,37,20,51,47,18,33,47,23,43,46,49,26,44,65,68,43,46,48,54,50,51,52,51,46,56,74,70,34,66,66,58,47,49,40,47,70,77,38,46,69,62,38,44,45,51,53,19,38,50,49,15,49,41,40,43,50,32,44,40,51,39,51,62,76,70,44,85,70,86,49,71,67,36,25,44,34,17,9,43,24,26,26,28,48,49,45,41,62,72,48,43,52,57,52,55,57,40,73,78,40,95,66,65,84,82,49,63,69,61,54,55,53,54,54,53,53,43,53,54,47,27,54,47,35,24,52,41,29,44,39,31,47,48,15,58,75,71,68,39,65,64,33,39,54,52,36,19,52,55,43,10,50,53,43,44,74,75,106

Foldseek 3Di:
DVQLVVLCVVCVVVVNNLLLVLLLVLQCCLPVVPPVVVVVVCCVPDPVLVVCCVVPVLVNQLVSLLSSLVSNLVSLLCSLQPPNPDLDLSSLQSSLSSNLVNVCCVVPVVVVVVCVPPPPVPPQVVVNVVSVVVSVVSSVLSSVLSNLSSCCNVVVPCVSSVVSSVSRSVSSSVVD

Mean predicted aligned error: 4.87 Å